Protein 3D0F (pdb70)

Structure (mmCIF, N/CA/C/O backbone):
data_3D0F
#
_entry.id   3D0F
#
_cell.length_a   38.206
_cell.length_b   52.219
_cell.length_c   56.860
_cell.angle_alpha   90.000
_cell.angle_beta   107.870
_cell.angle_gamma   90.000
#
_symmetry.space_group_name_H-M   'P 1 21 1'
#
loop_
_entity.id
_entity.type
_entity.pdbx_description
1 polymer 'Penicillin-binding 1 transmembrane protein MrcA'
2 non-polymer 'PHOSPHATE ION'
3 non-polymer GLYCEROL
4 water water
#
loop_
_atom_site.group_PDB
_atom_site.id
_atom_site.type_symbol
_atom_site.label_atom_id
_atom_site.label_alt_id
_atom_site.label_comp_id
_atom_site.label_asym_id
_atom_site.label_entity_id
_atom_site.label_seq_id
_atom_site.pdbx_PDB_ins_code
_atom_site.Cartn_x
_atom_site.Cartn_y
_atom_site.Cartn_z
_atom_site.occupancy
_atom_site.B_iso_or_equiv
_atom_site.auth_seq_id
_atom_site.auth_comp_id
_atom_site.auth_asym_id
_atom_site.auth_atom_id
_atom_site.pdbx_PDB_model_num
ATOM 1 N N . ASN A 1 2 ? -13.170 -9.138 29.242 1.00 41.67 316 ASN A N 1
ATOM 2 C CA . ASN A 1 2 ? -13.645 -7.727 29.302 1.00 39.93 316 ASN A CA 1
ATOM 3 C C . ASN A 1 2 ? -13.433 -7.176 30.700 1.00 37.66 316 ASN A C 1
ATOM 4 O O . ASN A 1 2 ? -12.714 -6.178 30.876 1.00 39.09 316 ASN A O 1
ATOM 9 N N . ALA A 1 3 ? -14.022 -7.849 31.689 1.00 33.85 317 ALA A N 1
ATOM 10 C CA . ALA A 1 3 ? -13.933 -7.442 33.074 1.00 30.87 317 ALA A CA 1
ATOM 11 C C . ALA A 1 3 ? -12.461 -7.396 33.497 1.00 28.70 317 ALA A C 1
ATOM 12 O O . ALA A 1 3 ? -11.642 -8.176 33.038 1.00 27.59 317 ALA A O 1
ATOM 14 N N . TYR A 1 4 ? -12.138 -6.437 34.342 1.00 26.71 318 TYR A N 1
ATOM 15 C CA . TYR A 1 4 ? -10.769 -6.327 34.864 1.00 25.90 318 TYR A CA 1
ATOM 16 C C . TYR A 1 4 ? -10.498 -7.542 35.724 1.00 24.98 318 TYR A C 1
ATOM 17 O O . TYR A 1 4 ? -11.355 -7.916 36.501 1.00 26.34 318 TYR A O 1
ATOM 26 N N . ARG A 1 5 ? -9.329 -8.164 35.541 1.00 24.27 319 ARG A N 1
ATOM 27 C CA . ARG A 1 5 ? -8.922 -9.381 36.228 1.00 24.78 319 ARG A CA 1
ATOM 28 C C . ARG A 1 5 ? -7.920 -9.194 37.353 1.00 24.52 319 ARG A C 1
ATOM 29 O O . ARG A 1 5 ? -7.621 -10.122 38.085 1.00 27.44 319 ARG A O 1
ATOM 37 N N . GLY A 1 6 ? -7.404 -7.992 37.483 1.00 23.54 320 GLY A N 1
ATOM 38 C CA . GLY A 1 6 ? -6.475 -7.700 38.540 1.00 21.96 320 GLY A CA 1
ATOM 39 C C . GLY A 1 6 ? -5.048 -7.714 38.006 1.00 20.01 320 GLY A C 1
ATOM 40 O O . GLY A 1 6 ? -4.763 -8.208 36.927 1.00 19.98 320 GLY A O 1
ATOM 41 N N . PRO A 1 7 ? -4.121 -7.183 38.794 1.00 18.75 321 PRO A N 1
ATOM 42 C CA . PRO A 1 7 ? -2.718 -7.124 38.362 1.00 17.90 321 PRO A CA 1
ATOM 43 C C . PRO A 1 7 ? -2.069 -8.474 38.133 1.00 17.43 321 PRO A C 1
ATOM 44 O O . PRO A 1 7 ? -2.332 -9.438 38.886 1.00 17.86 321 PRO A O 1
ATOM 48 N N . GLU A 1 8 ? -1.198 -8.523 37.136 1.00 16.41 322 GLU A N 1
ATOM 49 C CA . GLU A 1 8 ? -0.494 -9.734 36.776 1.00 16.74 322 GLU A CA 1
ATOM 50 C C . GLU A 1 8 ? 0.555 -10.210 37.794 1.00 15.28 322 GLU A C 1
ATOM 51 O O . GLU A 1 8 ? 0.894 -11.399 37.821 1.00 14.56 322 GLU A O 1
ATOM 57 N N . ALA A 1 9 ? 1.090 -9.262 38.551 1.00 14.75 323 ALA A N 1
ATOM 58 C CA . ALA A 1 9 ? 2.230 -9.503 39.408 1.00 12.91 323 ALA A CA 1
ATOM 59 C C . ALA A 1 9 ? 2.286 -8.383 40.423 1.00 13.86 323 ALA A C 1
ATOM 60 O O . ALA A 1 9 ? 1.662 -7.340 40.252 1.00 14.07 323 ALA A O 1
ATOM 62 N N . PHE A 1 10 ? 3.056 -8.616 41.463 1.00 12.90 324 PHE A N 1
ATOM 63 C CA . PHE A 1 10 ? 3.312 -7.619 42.514 1.00 12.74 324 PHE A CA 1
ATOM 64 C C . PHE A 1 10 ? 4.803 -7.561 42.789 1.00 14.31 324 PHE A C 1
ATOM 65 O O . PHE A 1 10 ? 5.426 -8.577 43.064 1.00 16.10 324 PHE A O 1
ATOM 73 N N . LEU A 1 11 ? 5.379 -6.378 42.730 1.00 13.78 325 LEU A N 1
ATOM 74 C CA . LEU A 1 11 ? 6.799 -6.166 43.031 1.00 14.87 325 LEU A CA 1
ATOM 75 C C . LEU A 1 11 ? 6.959 -5.587 44.431 1.00 17.18 325 LEU A C 1
ATOM 76 O O . LEU A 1 11 ? 6.012 -5.033 45.021 1.00 18.46 325 LEU A O 1
ATOM 81 N N . LYS A 1 12 ? 8.127 -5.818 45.005 1.00 17.65 326 LYS A N 1
ATOM 82 C CA . LYS A 1 12 ? 8.421 -5.348 46.361 1.00 19.07 326 LYS A CA 1
ATOM 83 C C . LYS A 1 12 ? 9.052 -3.955 46.263 1.00 17.92 326 LYS A C 1
ATOM 84 O O . LYS A 1 12 ? 10.150 -3.798 45.727 1.00 18.25 326 LYS A O 1
ATOM 90 N N . LEU A 1 13 ? 8.369 -2.926 46.749 1.00 18.72 327 LEU A N 1
ATOM 91 C CA . LEU A 1 13 ? 8.826 -1.580 46.551 1.00 18.81 327 LEU A CA 1
ATOM 92 C C . LEU A 1 13 ? 9.942 -1.228 47.554 1.00 19.68 327 LEU A C 1
ATOM 93 O O . LEU A 1 13 ? 10.009 -1.815 48.647 1.00 20.89 327 LEU A O 1
ATOM 98 N N . PRO A 1 14 ? 10.774 -0.268 47.163 1.00 20.13 328 PRO A N 1
ATOM 99 C CA . PRO A 1 14 ? 11.661 0.375 48.167 1.00 21.78 328 PRO A CA 1
ATOM 100 C C . PRO A 1 14 ? 10.838 1.323 49.071 1.00 22.52 328 PRO A C 1
ATOM 101 O O . PRO A 1 14 ? 9.740 1.732 48.679 1.00 23.44 328 PRO A O 1
ATOM 105 N N . LYS A 1 15 ? 11.406 1.739 50.229 1.00 25.61 329 LYS A N 1
ATOM 106 C CA . LYS A 1 15 ? 10.808 2.820 51.069 1.00 26.86 329 LYS A CA 1
ATOM 107 C C . LYS A 1 15 ? 10.655 4.134 50.323 1.00 28.24 329 LYS A C 1
ATOM 108 O O . LYS A 1 15 ? 9.621 4.815 50.414 1.00 30.07 329 LYS A O 1
ATOM 114 N N . ASP A 1 16 ? 11.716 4.525 49.615 1.00 29.01 330 ASP A N 1
ATOM 115 C CA . ASP A 1 16 ? 11.746 5.788 48.876 1.00 29.32 330 ASP A CA 1
ATOM 116 C C . ASP A 1 16 ? 11.132 5.663 47.484 1.00 30.39 330 ASP A C 1
ATOM 117 O O . ASP A 1 16 ? 11.712 5.127 46.535 1.00 29.19 330 ASP A O 1
ATOM 122 N N . LEU A 1 17 ? 9.920 6.195 47.363 1.00 30.90 331 LEU A N 1
ATOM 123 C CA . LEU A 1 17 ? 9.172 6.157 46.124 1.00 30.71 331 LEU A CA 1
ATOM 124 C C . LEU A 1 17 ? 9.608 7.149 45.049 1.00 30.84 331 LEU A C 1
ATOM 125 O O . LEU A 1 17 ? 9.020 7.178 43.964 1.00 31.55 331 LEU A O 1
ATOM 130 N N . LYS A 1 18 ? 10.614 7.983 45.348 1.00 30.72 332 LYS A N 1
ATOM 131 C CA . LYS A 1 18 ? 11.255 8.810 44.324 1.00 30.73 332 LYS A CA 1
ATOM 132 C C . LYS A 1 18 ? 12.623 8.265 43.901 1.00 29.76 332 LYS A C 1
ATOM 133 O O . LYS A 1 18 ? 13.272 8.865 43.053 1.00 30.87 332 LYS A O 1
ATOM 139 N N . ASP A 1 19 ? 13.046 7.133 44.481 1.00 27.99 333 ASP A N 1
ATOM 140 C CA . ASP A 1 19 ? 14.328 6.493 44.094 1.00 26.78 333 ASP A CA 1
ATOM 141 C C . ASP A 1 19 ? 14.118 5.763 42.782 1.00 25.11 333 ASP A C 1
ATOM 142 O O . ASP A 1 19 ? 13.741 4.600 42.764 1.00 24.88 333 ASP A O 1
ATOM 147 N N . ARG A 1 20 ? 14.360 6.449 41.680 1.00 25.11 334 ARG A N 1
ATOM 148 C CA . ARG A 1 20 ? 14.118 5.904 40.359 1.00 24.25 334 ARG A CA 1
ATOM 149 C C . ARG A 1 20 ? 14.973 4.689 40.041 1.00 23.79 334 ARG A C 1
ATOM 150 O O . ARG A 1 20 ? 14.497 3.729 39.431 1.00 22.80 334 ARG A O 1
ATOM 158 N N . GLU A 1 21 ? 16.227 4.705 40.494 1.00 22.85 335 GLU A N 1
ATOM 159 C CA . GLU A 1 21 ? 17.123 3.549 40.277 1.00 22.70 335 GLU A CA 1
ATOM 160 C C . GLU A 1 21 ? 16.572 2.269 40.913 1.00 20.63 335 GLU A C 1
ATOM 161 O O . GLU A 1 21 ? 16.555 1.211 40.278 1.00 19.78 335 GLU A O 1
ATOM 167 N N . ALA A 1 22 ? 16.146 2.364 42.159 1.00 18.69 336 ALA A N 1
ATOM 168 C CA . ALA A 1 22 ? 15.569 1.237 42.865 1.00 18.72 336 ALA A CA 1
ATOM 169 C C . ALA A 1 22 ? 14.286 0.741 42.184 1.00 18.42 336 ALA A C 1
ATOM 170 O O . ALA A 1 22 ? 14.079 -0.477 42.073 1.00 18.40 336 ALA A O 1
ATOM 172 N N . LEU A 1 23 ? 13.438 1.683 41.764 1.00 18.86 337 LEU A N 1
ATOM 173 C CA . LEU A 1 23 ? 12.198 1.346 41.088 1.00 18.10 337 LEU A CA 1
ATOM 174 C C . LEU A 1 23 ? 12.479 0.694 39.747 1.00 18.59 337 LEU A C 1
ATOM 175 O O . LEU A 1 23 ? 11.826 -0.289 39.383 1.00 18.02 337 LEU A O 1
ATOM 180 N N . GLN A 1 24 ? 13.439 1.212 38.971 1.00 17.08 338 GLN A N 1
ATOM 181 C CA A GLN A 1 24 ? 13.818 0.563 37.701 0.60 17.52 338 GLN A CA 1
ATOM 182 C CA B GLN A 1 24 ? 13.737 0.560 37.705 0.40 17.80 338 GLN A CA 1
ATOM 183 C C . GLN A 1 24 ? 14.339 -0.838 37.961 1.00 17.89 338 GLN A C 1
ATOM 184 O O . GLN A 1 24 ? 14.076 -1.788 37.220 1.00 17.69 338 GLN A O 1
ATOM 195 N N . ASP A 1 25 ? 15.104 -0.995 39.034 1.00 16.55 339 ASP A N 1
ATOM 196 C CA . ASP A 1 25 ? 15.680 -2.315 39.349 1.00 17.02 339 ASP A CA 1
ATOM 197 C C . ASP A 1 25 ? 14.611 -3.356 39.634 1.00 16.63 339 ASP A C 1
ATOM 198 O O . ASP A 1 25 ? 14.714 -4.505 39.156 1.00 16.75 339 ASP A O 1
ATOM 203 N N . ILE A 1 26 ? 13.551 -2.982 40.363 1.00 15.22 340 ILE A N 1
ATOM 204 C CA . ILE A 1 26 ? 12.501 -4.017 40.667 1.00 15.44 340 ILE A CA 1
ATOM 205 C C . ILE A 1 26 ? 11.696 -4.359 39.393 1.00 15.80 340 ILE A C 1
ATOM 206 O O . ILE A 1 26 ? 11.130 -5.448 39.328 1.00 16.91 340 ILE A O 1
ATOM 219 N N . GLN A 1 28 ? 13.092 -4.631 36.388 1.00 16.67 342 GLN A N 1
ATOM 220 C CA . GLN A 1 28 ? 14.070 -4.998 35.365 1.00 17.43 342 GLN A CA 1
ATOM 221 C C . GLN A 1 28 ? 13.592 -6.036 34.353 1.00 16.67 342 GLN A C 1
ATOM 222 O O . GLN A 1 28 ? 14.004 -5.969 33.198 1.00 17.33 342 GLN A O 1
ATOM 228 N N . ASP A 1 29 ? 12.790 -7.013 34.797 1.00 15.34 343 ASP A N 1
ATOM 229 C CA . ASP A 1 29 ? 12.390 -8.124 33.918 1.00 15.72 343 ASP A CA 1
ATOM 230 C C . ASP A 1 29 ? 11.142 -7.834 33.073 1.00 16.03 343 ASP A C 1
ATOM 231 O O . ASP A 1 29 ? 10.876 -8.602 32.131 1.00 16.34 343 ASP A O 1
ATOM 236 N N . ILE A 1 30 ? 10.434 -6.762 33.392 1.00 16.05 344 ILE A N 1
ATOM 237 C CA A ILE A 1 30 ? 9.093 -6.467 32.882 0.60 17.18 344 ILE A CA 1
ATOM 23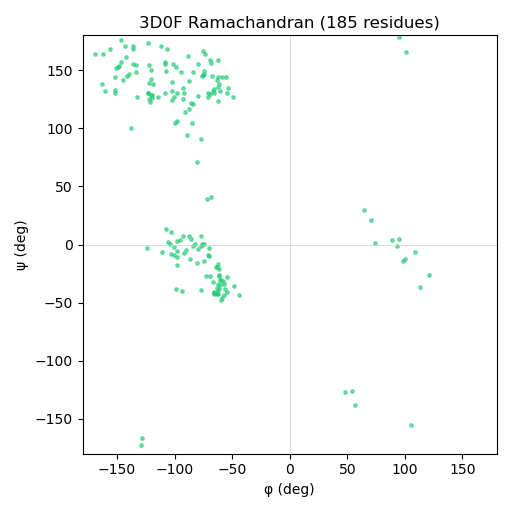8 C CA B ILE A 1 30 ? 9.132 -6.535 32.780 0.40 16.38 344 ILE A CA 1
ATOM 239 C C . ILE A 1 30 ? 9.116 -5.228 31.989 1.00 17.24 344 ILE A C 1
ATOM 240 O O . ILE A 1 30 ? 9.908 -4.318 32.214 1.00 16.86 344 ILE A O 1
ATOM 249 N N . GLY A 1 31 ? 8.241 -5.184 31.003 1.00 17.82 345 GLY A N 1
ATOM 250 C CA . GLY A 1 31 ? 8.066 -3.945 30.257 1.00 18.09 345 GLY A CA 1
ATOM 251 C C . GLY A 1 31 ? 9.221 -3.577 29.353 1.00 18.07 345 GLY A C 1
ATOM 252 O O . GLY A 1 31 ? 9.365 -2.424 28.950 1.00 18.91 345 GLY A O 1
ATOM 253 N N . ASN A 1 32 ? 10.036 -4.547 28.983 1.00 18.26 346 ASN A N 1
ATOM 254 C CA . ASN A 1 32 ? 11.290 -4.211 28.309 1.00 18.83 346 ASN A CA 1
ATOM 255 C C . ASN A 1 32 ? 11.112 -3.765 26.859 1.00 19.92 346 ASN A C 1
ATOM 256 O O . ASN A 1 32 ? 12.054 -3.163 26.287 1.00 23.13 346 ASN A O 1
ATOM 261 N N . SER A 1 33 ? 9.940 -3.996 26.289 1.00 19.51 347 SER A N 1
ATOM 262 C CA . SER A 1 33 ? 9.638 -3.436 24.946 1.00 19.62 347 SER A CA 1
ATOM 263 C C . SER A 1 33 ? 8.833 -2.162 25.064 1.00 19.59 347 SER A C 1
ATOM 264 O O . SER A 1 33 ? 8.467 -1.576 24.052 1.00 20.08 347 SER A O 1
ATOM 267 N N . ASP A 1 34 ? 8.554 -1.688 26.286 1.00 19.24 348 ASP A N 1
ATOM 268 C CA . ASP A 1 34 ? 7.719 -0.480 26.428 1.00 19.48 348 ASP A CA 1
ATOM 269 C C . ASP A 1 34 ? 8.399 0.728 25.751 1.00 19.11 348 ASP A C 1
ATOM 270 O O . ASP A 1 34 ? 9.607 0.921 25.855 1.00 18.28 348 ASP A O 1
ATOM 275 N N . ASP A 1 35 ? 7.573 1.496 25.059 1.00 19.06 349 ASP A N 1
ATOM 276 C CA . ASP A 1 35 ? 7.966 2.731 24.373 1.00 20.14 349 ASP A CA 1
ATOM 277 C C . ASP A 1 35 ? 8.776 2.490 23.102 1.00 19.79 349 ASP A C 1
ATOM 278 O O . ASP A 1 35 ? 9.198 3.461 22.447 1.00 19.91 349 ASP A O 1
ATOM 283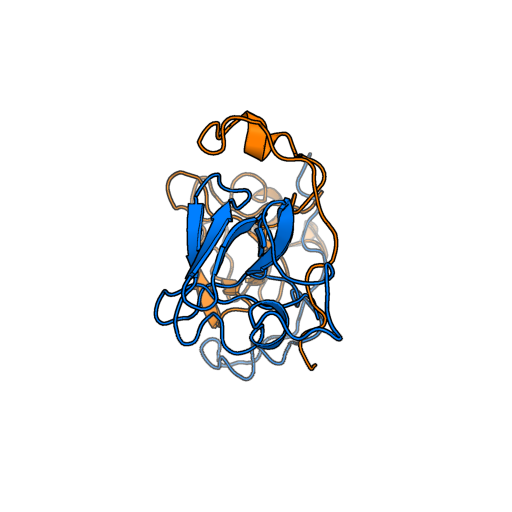 N N . ILE A 1 36 ? 8.996 1.235 22.770 1.00 19.89 350 ILE A N 1
ATOM 284 C CA . ILE A 1 36 ? 9.673 0.832 21.522 1.00 20.20 350 ILE A CA 1
ATOM 285 C C . ILE A 1 36 ? 8.565 0.449 20.573 1.00 20.72 350 ILE A C 1
ATOM 286 O O . ILE A 1 36 ? 7.960 -0.632 20.700 1.00 22.37 350 ILE A O 1
ATOM 291 N N . LEU A 1 37 ? 8.299 1.342 19.626 1.00 19.25 351 LEU A N 1
ATOM 292 C CA . LEU A 1 37 ? 7.087 1.314 18.818 1.00 17.77 351 LEU A CA 1
ATOM 293 C C . LEU A 1 37 ? 7.338 0.882 17.390 1.00 18.40 351 LEU A C 1
ATOM 294 O O . LEU A 1 37 ? 8.388 1.119 16.839 1.00 18.47 351 LEU A O 1
ATOM 299 N N . ALA A 1 38 ? 6.348 0.240 16.797 1.00 18.57 352 ALA A N 1
ATOM 300 C CA . ALA A 1 38 ? 6.435 -0.175 15.394 1.00 17.19 352 ALA A CA 1
ATOM 301 C C . ALA A 1 38 ? 6.217 1.030 14.494 1.00 17.33 352 ALA A C 1
ATOM 302 O O . ALA A 1 38 ? 5.387 1.913 14.741 1.00 18.24 352 ALA A O 1
ATOM 304 N N . ALA A 1 39 ? 6.928 1.044 13.360 1.00 17.01 353 ALA A N 1
ATOM 305 C CA . ALA A 1 39 ? 6.674 2.049 12.357 1.00 15.71 353 ALA A CA 1
ATOM 306 C C . ALA A 1 39 ? 7.034 1.462 10.990 1.00 16.78 353 ALA A C 1
ATOM 307 O O . ALA A 1 39 ? 7.901 0.604 10.879 1.00 18.10 353 ALA A O 1
ATOM 309 N N . VAL A 1 40 ? 6.370 1.955 9.975 1.00 15.62 354 VAL A N 1
ATOM 310 C CA A VAL A 1 40 ? 6.682 1.549 8.602 0.50 15.71 354 VAL A CA 1
ATOM 311 C CA B VAL A 1 40 ? 6.694 1.544 8.630 0.50 15.59 354 VAL A CA 1
ATOM 312 C C . VAL A 1 40 ? 7.312 2.714 7.873 1.00 14.23 354 VAL A C 1
ATOM 313 O O . VAL A 1 40 ? 6.779 3.823 7.872 1.00 15.68 354 VAL A O 1
ATOM 320 N N . VAL A 1 41 ? 8.435 2.456 7.238 1.00 14.86 355 VAL A N 1
ATOM 321 C CA . VAL A 1 41 ? 9.172 3.493 6.517 1.00 14.41 355 VAL A CA 1
ATOM 322 C C . VAL A 1 41 ? 8.438 3.924 5.239 1.00 15.45 355 VAL A C 1
ATOM 323 O O . VAL A 1 41 ? 7.986 3.077 4.449 1.00 14.72 355 VAL A O 1
ATOM 327 N N . LEU A 1 42 ? 8.293 5.236 5.093 1.00 14.89 356 LEU A N 1
ATOM 328 C CA . LEU A 1 42 ? 7.728 5.844 3.883 1.00 15.30 356 LEU A CA 1
ATOM 329 C C . LEU A 1 42 ? 8.802 6.367 2.923 1.00 16.16 356 LEU A C 1
ATOM 330 O O . LEU A 1 42 ? 8.618 6.337 1.717 1.00 17.32 356 LEU A O 1
ATOM 335 N N . SER A 1 43 ? 9.878 6.946 3.451 1.00 16.45 357 SER A N 1
ATOM 336 C CA . SER A 1 43 ? 10.967 7.414 2.684 1.00 16.91 357 SER A CA 1
ATOM 337 C C . SER A 1 43 ? 12.241 7.291 3.490 1.00 16.85 357 SER A C 1
ATOM 338 O O . SER A 1 43 ? 12.195 7.364 4.707 1.00 15.68 357 SER A O 1
ATOM 341 N N . ALA A 1 44 ? 13.376 7.151 2.802 1.00 16.13 358 ALA A N 1
ATOM 342 C CA . ALA A 1 44 ? 14.666 7.013 3.492 1.00 16.24 358 ALA A CA 1
ATOM 343 C C . ALA A 1 44 ? 15.808 7.516 2.678 1.00 17.06 358 ALA A C 1
ATOM 344 O O . ALA A 1 44 ? 15.937 7.212 1.489 1.00 17.44 358 ALA A O 1
ATOM 346 N N . THR A 1 45 ? 16.603 8.346 3.317 1.00 17.62 359 THR A N 1
ATOM 347 C CA . THR A 1 45 ? 17.909 8.824 2.826 1.00 18.26 359 THR A CA 1
ATOM 348 C C . THR A 1 45 ? 18.903 8.767 3.996 1.00 18.56 359 THR A C 1
ATOM 349 O O . THR A 1 45 ? 18.496 8.630 5.155 1.00 16.63 359 THR A O 1
ATOM 353 N N . PRO A 1 46 ? 20.207 8.983 3.741 1.00 18.87 360 PRO A N 1
ATOM 354 C CA . PRO A 1 46 ? 21.125 9.006 4.879 1.00 18.55 360 PRO A CA 1
ATOM 355 C C . PRO A 1 46 ? 20.851 10.148 5.880 1.00 18.56 360 PRO A C 1
ATOM 356 O O . PRO A 1 46 ? 21.326 10.095 7.044 1.00 20.67 360 PRO A O 1
ATOM 360 N N . GLY A 1 47 ? 20.139 11.170 5.431 1.00 16.96 361 GLY A N 1
ATOM 361 C CA . GLY A 1 47 ? 19.835 12.346 6.269 1.00 17.33 361 GLY A CA 1
ATOM 362 C C . GLY A 1 47 ? 18.471 12.343 6.932 1.00 16.12 361 GLY A C 1
ATOM 363 O O . GLY A 1 47 ? 18.259 13.110 7.843 1.00 16.70 361 GLY A O 1
ATOM 364 N N . ALA A 1 48 ? 17.521 11.522 6.465 1.00 15.44 362 ALA A N 1
ATOM 365 C CA . ALA A 1 48 ? 16.194 11.546 7.049 1.00 16.18 362 ALA A CA 1
ATOM 366 C C . ALA A 1 48 ? 15.409 10.293 6.680 1.00 16.57 362 ALA A C 1
ATOM 367 O O . ALA A 1 48 ? 15.433 9.862 5.536 1.00 16.49 362 ALA A O 1
ATOM 369 N N . VAL A 1 49 ? 14.702 9.747 7.648 1.00 16.15 363 VAL A N 1
ATOM 370 C CA . VAL A 1 49 ? 13.752 8.676 7.432 1.00 15.46 363 VAL A CA 1
ATOM 371 C C . VAL A 1 49 ? 12.395 9.193 7.901 1.00 16.21 363 VAL A C 1
ATOM 372 O O . VAL A 1 49 ? 12.272 9.685 9.044 1.00 15.82 363 VAL A O 1
ATOM 376 N N . GLU A 1 50 ? 11.375 9.063 7.045 1.00 16.26 364 GLU A N 1
ATOM 377 C CA . GLU A 1 50 ? 9.987 9.338 7.431 1.00 17.37 364 GLU A CA 1
ATOM 378 C C . GLU A 1 50 ? 9.318 7.985 7.648 1.00 17.25 364 GLU A C 1
ATOM 379 O O . GLU A 1 50 ? 9.447 7.094 6.805 1.00 16.35 364 GLU A O 1
ATOM 385 N N . ALA A 1 51 ? 8.608 7.831 8.751 1.00 15.79 365 ALA A N 1
ATOM 386 C CA . ALA A 1 51 ? 7.954 6.581 9.088 1.00 16.62 365 ALA A CA 1
ATOM 387 C C . ALA A 1 51 ? 6.568 6.823 9.690 1.00 16.84 365 ALA A C 1
ATOM 388 O O . ALA A 1 51 ? 6.358 7.839 10.370 1.00 19.46 365 ALA A O 1
ATOM 390 N N . PHE A 1 52 ? 5.635 5.922 9.429 1.00 16.37 366 PHE A N 1
ATOM 391 C CA . PHE A 1 52 ? 4.267 5.991 9.929 1.00 17.59 366 PHE A CA 1
ATOM 392 C C . PHE A 1 52 ? 4.122 5.056 11.129 1.00 18.32 366 PHE A C 1
ATOM 393 O O . PHE A 1 52 ? 4.501 3.899 11.058 1.00 17.79 366 PHE A O 1
ATOM 401 N N . ARG A 1 53 ? 3.636 5.563 12.253 1.00 19.08 367 ARG A N 1
ATOM 402 C CA . ARG A 1 53 ? 3.464 4.703 13.441 1.00 20.23 367 ARG A CA 1
ATOM 403 C C . ARG A 1 53 ? 1.972 4.382 13.686 1.00 21.07 367 ARG A C 1
ATOM 404 O O . ARG A 1 53 ? 1.117 4.995 13.106 1.00 20.64 367 ARG A O 1
ATOM 412 N N . LYS A 1 54 ? 1.701 3.437 14.570 1.00 21.95 368 LYS A N 1
ATOM 413 C CA . LYS A 1 54 ? 0.329 2.957 14.793 1.00 22.96 368 LYS A CA 1
ATOM 414 C C . LYS A 1 54 ? -0.644 4.022 15.207 1.00 23.88 368 LYS A C 1
ATOM 415 O O . LYS A 1 54 ? -1.836 3.907 14.899 1.00 27.15 368 LYS A O 1
ATOM 421 N N . ASN A 1 55 ? -0.193 5.045 15.923 1.00 23.72 369 ASN A N 1
ATOM 422 C CA . ASN A 1 55 ? -1.125 6.100 16.359 1.00 24.26 369 ASN A CA 1
ATOM 423 C C . ASN A 1 55 ? -1.538 7.030 15.207 1.00 24.17 369 ASN A C 1
ATOM 424 O O . ASN A 1 55 ? -2.323 7.978 15.409 1.00 25.42 369 ASN A O 1
ATOM 429 N N . GLY A 1 56 ? -1.017 6.768 14.005 1.00 23.35 370 GLY A N 1
ATOM 430 C CA . GLY A 1 56 ? -1.366 7.494 12.812 1.00 23.25 370 GLY A CA 1
ATOM 431 C C . GLY A 1 56 ? -0.460 8.670 12.473 1.00 22.61 370 GLY A C 1
ATOM 432 O O . GLY A 1 56 ? -0.703 9.373 11.499 1.00 24.10 370 GLY A O 1
ATOM 433 N N . GLU A 1 57 ? 0.538 8.935 13.311 1.00 22.55 371 GLU A N 1
ATOM 434 C CA A GLU A 1 57 ? 1.405 10.054 13.034 0.50 22.38 371 GLU A CA 1
ATOM 435 C CA B GLU A 1 57 ? 1.504 10.034 13.130 0.50 22.13 371 GLU A CA 1
ATOM 436 C C . GLU A 1 57 ? 2.587 9.612 12.165 1.00 21.93 371 GLU A C 1
ATOM 437 O O . GLU A 1 57 ? 3.020 8.453 12.207 1.00 20.56 371 GLU A O 1
ATOM 448 N N . THR A 1 58 ? 3.045 10.538 11.335 1.00 21.52 372 THR A N 1
ATOM 449 C CA . THR A 1 58 ? 4.233 10.331 10.508 1.00 21.28 372 THR A CA 1
ATOM 450 C C . THR A 1 58 ? 5.336 11.097 11.229 1.00 21.26 372 THR A C 1
ATOM 451 O O . THR A 1 58 ? 5.202 12.280 11.575 1.00 24.07 372 THR A O 1
ATOM 455 N N . ILE A 1 59 ? 6.388 10.377 11.530 1.00 18.81 373 ILE A N 1
ATOM 456 C CA . ILE A 1 59 ? 7.560 10.946 12.221 1.00 17.71 373 ILE A CA 1
ATOM 457 C C . ILE A 1 59 ? 8.734 11.049 11.242 1.00 16.62 373 ILE A C 1
ATOM 458 O O . ILE A 1 59 ? 8.769 10.351 10.240 1.00 15.72 373 ILE A O 1
ATOM 463 N N . ARG A 1 60 ? 9.641 11.970 11.557 1.00 17.01 374 ARG A N 1
ATOM 464 C CA . ARG A 1 60 ? 10.857 12.170 10.790 1.00 16.90 374 ARG A CA 1
ATOM 465 C C . ARG A 1 60 ? 12.059 11.961 11.712 1.00 18.52 374 ARG A C 1
ATOM 466 O O . ARG A 1 60 ? 12.203 12.700 12.712 1.00 18.30 374 ARG A O 1
ATOM 474 N N . ILE A 1 61 ? 12.936 11.028 11.349 1.00 15.91 375 ILE A N 1
ATOM 475 C CA . ILE A 1 61 ? 14.128 10.653 12.155 1.00 15.94 375 ILE A CA 1
ATOM 476 C C . ILE A 1 61 ? 15.335 11.194 11.407 1.00 16.27 375 ILE A C 1
ATOM 477 O O . ILE A 1 61 ? 15.485 10.933 10.213 1.00 14.90 375 ILE A O 1
ATOM 482 N N . THR A 1 62 ? 16.197 11.910 12.141 1.00 14.89 376 THR A N 1
ATOM 483 C CA . THR A 1 62 ? 17.358 12.593 11.568 1.00 14.15 376 THR A CA 1
ATOM 484 C C . THR A 1 62 ? 18.504 12.573 12.586 1.00 14.35 376 THR A C 1
ATOM 485 O O . THR A 1 62 ? 18.307 12.162 13.715 1.00 14.11 376 THR A O 1
ATOM 489 N N . GLY A 1 63 ? 19.662 13.078 12.202 1.00 13.00 377 GLY A N 1
ATOM 490 C CA . GLY A 1 63 ? 20.785 13.294 13.142 1.00 14.55 377 GLY A CA 1
ATOM 491 C C . GLY A 1 63 ? 21.076 12.078 14.032 1.00 15.23 377 GLY A C 1
ATOM 492 O O . GLY A 1 63 ? 21.268 10.956 13.557 1.00 15.55 377 GLY A O 1
ATOM 493 N N . ASP A 1 64 ? 21.107 12.333 15.323 1.00 14.66 378 ASP A N 1
ATOM 494 C CA . ASP A 1 64 ? 21.464 11.288 16.310 1.00 15.90 378 ASP A CA 1
ATOM 495 C C . ASP A 1 64 ? 20.544 10.072 16.200 1.00 16.16 378 ASP A C 1
ATOM 496 O O . ASP A 1 64 ? 20.988 8.929 16.399 1.00 16.88 378 ASP A O 1
ATOM 501 N N . GLY A 1 65 ? 19.269 10.299 15.862 1.00 13.92 379 GLY A N 1
ATOM 502 C CA . GLY A 1 65 ? 18.296 9.222 15.746 1.00 15.21 379 GLY A CA 1
ATOM 503 C C . GLY A 1 65 ? 18.607 8.184 14.692 1.00 15.36 379 GLY A C 1
ATOM 504 O O . GLY A 1 65 ? 18.053 7.093 14.739 1.00 16.47 379 GLY A O 1
ATOM 505 N N . LEU A 1 66 ? 19.447 8.530 13.705 1.00 15.12 380 LEU A N 1
ATOM 506 C CA . LEU A 1 66 ? 19.813 7.633 12.637 1.00 14.66 380 LEU A CA 1
ATOM 507 C C . LEU A 1 66 ? 21.161 6.929 12.860 1.00 16.62 380 LEU A C 1
ATOM 508 O O . LEU A 1 66 ? 21.553 6.092 12.067 1.00 17.65 380 LEU A O 1
ATOM 513 N N . LYS A 1 67 ? 21.879 7.292 13.912 1.00 15.36 381 LYS A N 1
ATOM 514 C CA A LYS A 1 67 ? 23.251 6.825 14.127 0.50 17.84 381 LYS A CA 1
ATOM 515 C CA B LYS A 1 67 ? 23.248 6.824 13.978 0.50 18.15 381 LYS A CA 1
ATOM 516 C C . LYS A 1 67 ? 23.350 5.313 14.202 1.00 17.93 381 LYS A C 1
ATOM 517 O O . LYS A 1 67 ? 24.201 4.683 13.539 1.00 18.87 381 LYS A O 1
ATOM 528 N N . ALA A 1 68 ? 22.489 4.723 15.032 1.00 19.45 382 ALA A N 1
ATOM 529 C CA . ALA A 1 68 ? 22.573 3.266 15.255 1.00 19.45 382 ALA A CA 1
ATOM 530 C C . ALA A 1 68 ? 22.318 2.519 13.970 1.00 20.13 382 ALA A C 1
ATOM 531 O O . ALA A 1 68 ? 22.956 1.506 13.706 1.00 21.80 382 ALA A O 1
ATOM 533 N N . ALA A 1 69 ? 21.444 3.053 13.127 1.00 19.24 383 ALA A N 1
ATOM 534 C CA . ALA A 1 69 ? 21.020 2.427 11.875 1.00 20.12 383 ALA A CA 1
ATOM 535 C C . ALA A 1 69 ? 21.899 2.739 10.641 1.00 20.14 383 ALA A C 1
ATOM 536 O O . ALA A 1 69 ? 21.545 2.431 9.497 1.00 19.93 383 ALA A O 1
ATOM 538 N N . HIS A 1 70 ? 23.032 3.414 10.876 1.00 20.96 384 HIS A N 1
ATOM 539 C CA . HIS A 1 70 ? 23.874 3.973 9.798 1.00 22.50 384 HIS A CA 1
ATOM 540 C C . HIS A 1 70 ? 24.131 3.057 8.595 1.00 22.69 384 HIS A C 1
ATOM 541 O O . HIS A 1 70 ? 23.989 3.483 7.437 1.00 23.41 384 HIS A O 1
ATOM 548 N N . ARG A 1 71 ? 24.408 1.803 8.879 1.00 23.67 385 ARG A N 1
ATOM 549 C CA . ARG A 1 71 ? 24.853 0.871 7.842 1.00 25.02 385 ARG A CA 1
ATOM 550 C C . ARG A 1 71 ? 23.705 0.512 6.938 1.00 22.30 385 ARG A C 1
ATOM 551 O O . ARG A 1 71 ? 23.901 0.185 5.787 1.00 22.56 385 ARG A O 1
ATOM 559 N N . PHE A 1 72 ? 22.504 0.595 7.497 1.00 19.79 386 PHE A N 1
ATOM 560 C CA . PHE A 1 72 ? 21.286 0.350 6.733 1.00 19.43 386 PHE A CA 1
ATOM 561 C C . PHE A 1 72 ? 20.734 1.541 5.979 1.00 19.65 386 PHE A C 1
ATOM 562 O O . PHE A 1 72 ? 19.701 1.423 5.340 1.00 19.12 386 PHE A O 1
ATOM 570 N N . LEU A 1 73 ? 21.457 2.669 6.005 1.00 20.27 387 LEU A N 1
ATOM 571 C CA . LEU A 1 73 ? 21.095 3.866 5.245 1.00 22.90 387 LEU A CA 1
ATOM 572 C C . LEU A 1 73 ? 22.208 4.335 4.308 1.00 25.29 387 LEU A C 1
ATOM 573 O O . LEU A 1 73 ? 22.002 5.257 3.520 1.00 26.73 387 LEU A O 1
ATOM 578 N N . SER A 1 74 ? 23.353 3.653 4.356 1.00 26.45 388 SER A N 1
ATOM 579 C CA . SER A 1 74 ? 24.587 4.095 3.688 1.00 27.55 388 SER A CA 1
ATOM 580 C C . SER A 1 74 ? 24.781 3.559 2.280 1.00 28.74 388 SER A C 1
ATOM 581 O O . SER A 1 74 ? 25.758 3.970 1.601 1.00 29.80 388 SER A O 1
ATOM 584 N N . ASN A 1 75 ? 23.919 2.637 1.840 1.00 27.09 389 ASN A N 1
ATOM 585 C CA A ASN A 1 75 ? 24.109 1.939 0.546 0.50 27.05 389 ASN A CA 1
ATOM 586 C CA B ASN A 1 75 ? 24.094 1.976 0.565 0.50 27.06 389 ASN A CA 1
ATOM 587 C C . ASN A 1 75 ? 25.380 1.091 0.533 1.00 26.48 389 ASN A C 1
ATOM 588 O O . ASN A 1 75 ? 25.998 0.890 -0.495 1.00 25.99 389 ASN A O 1
ATOM 597 N N . ASP A 1 76 ? 25.749 0.542 1.686 1.00 25.43 390 ASP A N 1
ATOM 598 C CA . ASP A 1 76 ? 26.875 -0.421 1.798 1.00 24.74 390 ASP A CA 1
ATOM 599 C C . ASP A 1 76 ? 26.488 -1.639 0.942 1.00 23.75 390 ASP A C 1
ATOM 600 O O . ASP A 1 76 ? 25.420 -2.208 1.157 1.00 20.54 390 ASP A O 1
ATOM 605 N N . PRO A 1 77 ? 27.323 -2.022 -0.030 1.00 23.57 391 PRO A N 1
ATOM 606 C CA . PRO A 1 77 ? 26.905 -3.122 -0.921 1.00 24.30 391 PRO A CA 1
ATOM 607 C C . PRO A 1 77 ? 26.670 -4.459 -0.231 1.00 24.84 391 PRO A C 1
ATOM 608 O O . PRO A 1 77 ? 25.870 -5.256 -0.709 1.00 26.45 391 PRO A O 1
ATOM 612 N N . LYS A 1 78 ? 27.332 -4.708 0.891 1.00 25.11 392 LYS A N 1
ATOM 613 C CA . LYS A 1 78 ? 27.130 -5.948 1.623 1.00 26.59 392 LYS A CA 1
ATOM 614 C C . LYS A 1 78 ? 25.736 -6.045 2.221 1.00 25.93 392 LYS A C 1
ATOM 615 O O . LYS A 1 78 ? 25.200 -7.135 2.361 1.00 27.46 392 LYS A O 1
ATOM 621 N N . ILE A 1 79 ? 25.166 -4.913 2.601 1.00 23.73 393 ILE A N 1
ATOM 622 C CA . ILE A 1 79 ? 23.809 -4.916 3.141 1.00 23.46 393 ILE A CA 1
ATOM 623 C C . ILE A 1 79 ? 22.796 -5.053 1.994 1.00 22.14 393 ILE A C 1
ATOM 624 O O . ILE A 1 79 ? 21.798 -5.755 2.127 1.00 20.70 393 ILE A O 1
ATOM 629 N N . GLY A 1 80 ? 23.054 -4.389 0.872 1.00 21.67 394 GLY A N 1
ATOM 630 C CA . GLY A 1 80 ? 22.162 -4.511 -0.299 1.00 23.17 394 GLY A CA 1
ATOM 631 C C . GLY A 1 80 ? 20.722 -4.151 0.019 1.00 23.16 394 GLY A C 1
ATOM 632 O O . GLY A 1 80 ? 20.499 -3.202 0.757 1.00 21.68 394 GLY A O 1
ATOM 633 N N . GLU A 1 81 ? 19.732 -4.918 -0.484 1.00 23.84 395 GLU A N 1
ATOM 634 C CA . GLU A 1 81 ? 18.312 -4.590 -0.222 1.00 24.68 395 GLU A CA 1
ATOM 635 C C . GLU A 1 81 ? 17.813 -4.974 1.181 1.00 24.33 395 GLU A C 1
ATOM 636 O O . GLU A 1 81 ? 16.629 -4.789 1.473 1.00 25.22 395 GLU A O 1
ATOM 642 N N . LYS A 1 82 ? 18.700 -5.410 2.079 1.00 22.93 396 LYS A N 1
ATOM 643 C CA . LYS A 1 82 ? 18.361 -5.427 3.493 1.00 23.03 396 LYS A CA 1
ATOM 644 C C . LYS A 1 82 ? 18.274 -4.017 4.070 1.00 20.63 396 LYS A C 1
ATOM 645 O O . LYS A 1 82 ? 17.859 -3.837 5.206 1.00 20.01 396 LYS A O 1
ATOM 651 N N . ARG A 1 83 ? 18.704 -3.024 3.298 1.00 21.12 397 ARG A N 1
ATOM 652 C CA . ARG A 1 83 ? 18.705 -1.639 3.757 1.00 20.87 397 ARG A CA 1
ATOM 653 C C . ARG A 1 83 ? 17.293 -1.138 4.068 1.00 19.89 397 ARG A C 1
ATOM 654 O O . ARG A 1 83 ? 16.315 -1.671 3.561 1.00 20.87 397 ARG A O 1
ATOM 662 N N . ILE A 1 84 ? 17.237 -0.105 4.874 1.00 18.86 398 ILE A N 1
ATOM 663 C CA . ILE A 1 84 ? 15.997 0.629 5.137 1.00 18.98 398 ILE A CA 1
ATOM 664 C C . ILE A 1 84 ? 15.544 1.319 3.844 1.00 19.21 398 ILE A C 1
ATOM 665 O O . ILE A 1 84 ? 16.338 2.004 3.173 1.00 21.40 398 ILE A O 1
ATOM 670 N N . ARG A 1 85 ? 14.274 1.128 3.504 1.00 18.22 399 ARG A N 1
ATOM 671 C CA A ARG A 1 85 ? 13.688 1.557 2.209 0.50 17.65 399 ARG A CA 1
ATOM 672 C CA B ARG A 1 85 ? 13.703 1.700 2.282 0.50 17.72 399 ARG A CA 1
ATOM 673 C C . ARG A 1 85 ? 12.182 1.643 2.425 1.00 17.73 399 ARG A C 1
ATOM 674 O O . ARG A 1 85 ? 11.660 1.090 3.399 1.00 16.98 399 ARG A O 1
ATOM 689 N N . PRO A 1 86 ? 11.445 2.300 1.510 1.00 17.33 400 PRO A N 1
ATOM 690 C CA . PRO A 1 86 ? 10.002 2.307 1.757 1.00 16.91 400 PRO A CA 1
ATOM 691 C C . PRO A 1 86 ? 9.361 0.934 1.945 1.00 16.61 400 PRO A C 1
ATOM 692 O O . PRO A 1 86 ? 9.564 0.019 1.119 1.00 17.77 400 PRO A O 1
ATOM 696 N N . GLY A 1 87 ? 8.588 0.809 3.007 1.00 14.86 401 GLY A N 1
ATOM 697 C CA . GLY A 1 87 ? 7.959 -0.434 3.420 1.00 15.67 401 GLY A CA 1
ATOM 698 C C . GLY A 1 87 ? 8.674 -1.152 4.541 1.00 15.52 401 GLY A C 1
ATOM 699 O O . GLY A 1 87 ? 8.121 -2.067 5.126 1.00 17.23 401 GLY A O 1
ATOM 700 N N . ALA A 1 88 ? 9.898 -0.737 4.843 1.00 15.34 402 ALA A N 1
ATOM 701 C CA . ALA A 1 88 ? 10.636 -1.389 5.913 1.00 15.80 402 ALA A CA 1
ATOM 702 C C . ALA A 1 88 ? 9.875 -1.233 7.211 1.00 15.88 402 ALA A C 1
ATOM 703 O O . ALA A 1 88 ? 9.489 -0.137 7.570 1.00 16.97 402 ALA A O 1
ATOM 705 N N . LEU A 1 89 ? 9.720 -2.344 7.924 1.00 18.25 403 LEU A N 1
ATOM 706 C CA . LEU A 1 89 ? 9.190 -2.359 9.282 1.00 17.93 403 LEU A CA 1
ATOM 707 C C . LEU A 1 89 ? 10.353 -2.152 10.253 1.00 18.43 403 LEU A C 1
ATOM 708 O O . LEU A 1 89 ? 11.299 -2.955 10.332 1.00 18.46 403 LEU A O 1
ATOM 713 N N . ILE A 1 90 ? 10.281 -1.045 10.979 1.00 17.40 404 ILE A N 1
ATOM 714 C CA . ILE A 1 90 ? 11.304 -0.664 11.971 1.00 17.79 404 ILE A CA 1
ATOM 715 C C . ILE A 1 90 ? 10.691 -0.466 13.315 1.00 16.97 404 ILE A C 1
ATOM 716 O O . ILE A 1 90 ? 9.466 -0.472 13.474 1.00 18.03 404 ILE A O 1
ATOM 721 N N . ARG A 1 91 ? 11.546 -0.259 14.292 1.00 16.37 405 ARG A N 1
ATOM 722 C CA . ARG A 1 91 ? 11.104 0.101 15.626 1.00 15.89 405 ARG A CA 1
ATOM 723 C C . ARG A 1 91 ? 11.725 1.441 15.956 1.00 16.06 405 ARG A C 1
ATOM 724 O O . ARG A 1 91 ? 12.890 1.704 15.645 1.00 15.92 405 ARG A O 1
ATOM 732 N N . VAL A 1 92 ? 10.947 2.244 16.646 1.00 16.11 406 VAL A N 1
ATOM 733 C CA . VAL A 1 92 ? 11.362 3.602 17.021 1.00 15.28 406 VAL A CA 1
ATOM 734 C C . VAL A 1 92 ? 11.067 3.919 18.472 1.00 16.66 406 VAL A C 1
ATOM 735 O O . VAL A 1 92 ? 10.122 3.363 19.062 1.00 17.18 406 VAL A O 1
ATOM 739 N N . LYS A 1 93 ? 11.848 4.847 19.017 1.00 16.96 407 LYS A N 1
ATOM 740 C CA . LYS A 1 93 ? 11.616 5.305 20.380 1.00 17.78 407 LYS A CA 1
ATOM 741 C C . LYS A 1 93 ? 11.880 6.822 20.433 1.00 18.76 407 LYS A C 1
ATOM 742 O O . LYS A 1 93 ? 12.876 7.285 19.874 1.00 18.51 407 LYS A O 1
ATOM 748 N N . LYS A 1 94 ? 11.107 7.510 21.260 1.00 18.93 408 LYS A N 1
ATOM 749 C CA . LYS A 1 94 ? 11.228 8.949 21.424 1.00 19.03 408 LYS A CA 1
ATOM 750 C C . LYS A 1 94 ? 12.187 9.212 22.587 1.00 19.84 408 LYS A C 1
ATOM 751 O O . LYS A 1 94 ? 11.983 8.683 23.701 1.00 20.14 408 LYS A O 1
ATOM 757 N N . THR A 1 95 ? 13.230 9.996 22.360 1.00 19.44 409 THR A N 1
ATOM 758 C CA . THR A 1 95 ? 14.153 10.312 23.424 1.00 19.60 409 THR A CA 1
ATOM 759 C C . THR A 1 95 ? 13.562 11.349 24.389 1.00 18.84 409 THR A C 1
ATOM 760 O O . THR A 1 95 ? 12.549 11.999 24.103 1.00 18.25 409 THR A O 1
ATOM 764 N N A GLU A 1 96 ? 14.205 11.539 25.548 0.50 20.13 410 GLU A N 1
ATOM 765 N N B GLU A 1 96 ? 14.224 11.519 25.539 0.50 20.55 410 GLU A N 1
ATOM 766 C CA A GLU A 1 96 ? 13.705 12.522 26.511 0.50 20.76 410 GLU A CA 1
ATOM 767 C CA B GLU A 1 96 ? 13.769 12.497 26.511 0.50 20.42 410 GLU A CA 1
ATOM 768 C C A GLU A 1 96 ? 13.826 13.956 25.987 0.50 19.67 410 GLU A C 1
ATOM 769 C C B GLU A 1 96 ? 13.723 13.882 25.871 0.50 19.78 410 GLU A C 1
ATOM 770 O O A GLU A 1 96 ? 13.197 14.874 26.521 0.50 19.80 410 GLU A O 1
ATOM 771 O O B GLU A 1 96 ? 12.816 14.662 26.141 0.50 20.93 410 GLU A O 1
ATOM 782 N N . LYS A 1 97 ? 14.686 14.166 25.000 1.00 19.01 411 LYS A N 1
ATOM 783 C CA . LYS A 1 97 ? 14.783 15.473 24.385 1.00 18.39 411 LYS A CA 1
ATOM 784 C C . LYS A 1 97 ? 13.725 15.668 23.293 1.00 16.81 411 LYS A C 1
ATOM 785 O O . LYS A 1 97 ? 13.533 16.802 22.866 1.00 18.00 411 LYS A O 1
ATOM 791 N N . GLY A 1 98 ? 13.022 14.605 22.914 1.00 16.22 412 GLY A N 1
ATOM 792 C CA . GLY A 1 98 ? 11.841 14.750 22.040 1.00 16.18 412 GLY A CA 1
ATOM 793 C C . GLY A 1 98 ? 11.987 14.255 20.618 1.00 16.84 412 GLY A C 1
ATOM 794 O O . GLY A 1 98 ? 11.006 14.237 19.886 1.00 17.83 412 GLY A O 1
ATOM 795 N N . SER A 1 99 ? 13.182 13.851 20.222 1.00 16.29 413 SER A N 1
ATOM 796 C CA . SER A 1 99 ? 13.410 13.388 18.856 1.00 15.32 413 SER A CA 1
ATOM 797 C C . SER A 1 99 ? 13.264 11.874 18.837 1.00 16.22 413 SER A C 1
ATOM 798 O O . SER A 1 99 ? 13.576 11.174 19.825 1.00 15.94 413 SER A O 1
ATOM 801 N N . TRP A 1 100 ? 12.799 11.328 17.709 1.00 15.27 414 TRP A N 1
ATOM 802 C CA . TRP A 1 100 ? 12.673 9.906 17.534 1.00 15.15 414 TRP A CA 1
ATOM 803 C C . TRP A 1 100 ? 13.984 9.306 17.090 1.00 15.23 414 TRP A C 1
ATOM 804 O O . TRP A 1 100 ? 14.751 9.940 16.370 1.00 15.34 414 TRP A O 1
ATOM 815 N N . GLN A 1 101 ? 14.221 8.054 17.494 1.00 15.53 415 GLN A N 1
ATOM 816 C CA A GLN A 1 101 ? 15.374 7.289 17.078 0.50 15.84 415 GLN A CA 1
ATOM 817 C CA B GLN A 1 101 ? 15.373 7.289 17.060 0.50 15.60 415 GLN A CA 1
ATOM 818 C C . GLN A 1 101 ? 14.962 5.908 16.599 1.00 15.82 415 GLN A C 1
ATOM 819 O O . GLN A 1 101 ? 13.994 5.322 17.111 1.00 16.55 415 GLN A O 1
ATOM 830 N N . ILE A 1 102 ? 15.703 5.374 15.626 1.00 15.21 416 ILE A N 1
ATOM 831 C CA . ILE A 1 102 ? 15.526 3.998 15.150 1.00 15.51 416 ILE A CA 1
ATOM 832 C C . ILE A 1 102 ? 16.314 3.078 16.081 1.00 16.61 416 ILE A C 1
ATOM 833 O O . ILE A 1 102 ? 17.548 3.215 16.279 1.00 16.58 416 ILE A O 1
ATOM 838 N N . VAL A 1 103 ? 15.562 2.173 16.680 1.00 17.39 417 VAL A N 1
ATOM 839 C CA . VAL A 1 103 ? 16.095 1.202 17.630 1.00 18.63 417 VAL A CA 1
ATOM 840 C C . VAL A 1 103 ? 15.672 -0.230 17.234 1.00 19.15 417 VAL A C 1
ATOM 841 O O . VAL A 1 103 ? 15.194 -0.468 16.147 1.00 17.97 417 VAL A O 1
ATOM 845 N N . GLN A 1 104 ? 15.841 -1.182 18.141 1.00 21.54 418 GLN A N 1
ATOM 846 C CA . GLN A 1 104 ? 15.350 -2.538 17.848 1.00 22.47 418 GLN A CA 1
ATOM 847 C C . GLN A 1 104 ? 14.877 -3.189 19.126 1.00 23.43 418 GLN A C 1
ATOM 848 O O . GLN A 1 104 ? 15.243 -2.736 20.207 1.00 23.82 418 GLN A O 1
ATOM 854 N N . LEU A 1 105 ? 14.003 -4.177 19.000 1.00 25.80 419 LEU A N 1
ATOM 855 C CA . LEU A 1 105 ? 13.433 -4.833 20.175 1.00 29.29 419 LEU A CA 1
ATOM 856 C C . LEU A 1 105 ? 14.548 -5.593 20.875 1.00 30.90 419 LEU A C 1
ATOM 857 O O . LEU A 1 105 ? 15.441 -6.127 20.212 1.00 30.78 419 LEU A O 1
ATOM 862 N N . PRO A 1 106 ? 14.502 -5.653 22.228 1.00 32.79 420 PRO A N 1
ATOM 863 C CA . PRO A 1 106 ? 15.587 -6.344 22.947 1.00 33.77 420 PRO A CA 1
ATOM 864 C C . PRO A 1 106 ? 15.589 -7.835 22.604 1.00 35.69 420 PRO A C 1
ATOM 865 O O . PRO A 1 106 ? 14.522 -8.422 22.400 1.00 36.77 420 PRO A O 1
ATOM 870 N N . ASN B 1 2 ? 24.225 -6.279 20.338 1.00 41.61 316 ASN B N 1
ATOM 871 C CA . ASN B 1 2 ? 23.315 -5.084 20.328 1.00 40.81 316 ASN B CA 1
ATOM 872 C C . ASN B 1 2 ? 23.577 -4.120 19.161 1.00 39.17 316 ASN B C 1
ATOM 873 O O . ASN B 1 2 ? 22.938 -3.053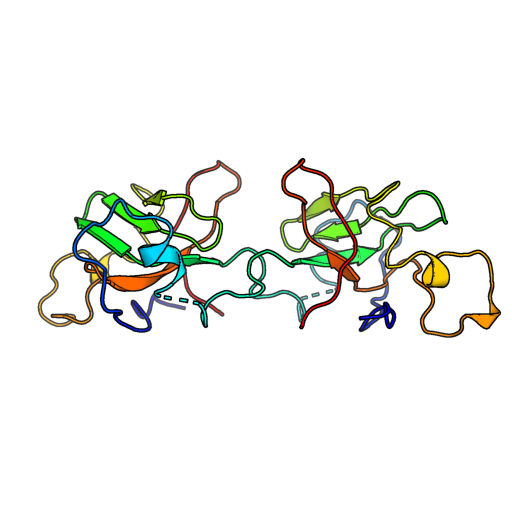 19.059 1.00 39.85 316 ASN B O 1
ATOM 878 N N . ALA B 1 3 ? 24.504 -4.493 18.280 1.00 36.48 317 ALA B N 1
ATOM 879 C CA . ALA B 1 3 ? 24.633 -3.839 16.989 1.00 33.98 317 ALA B CA 1
ATOM 880 C C . ALA B 1 3 ? 23.274 -3.923 16.305 1.00 31.15 317 ALA B C 1
ATOM 881 O O . ALA B 1 3 ? 22.553 -4.916 16.459 1.00 30.43 317 ALA B O 1
ATOM 883 N N . TYR B 1 4 ? 22.929 -2.871 15.571 1.00 28.38 318 TYR B N 1
ATOM 884 C CA . TYR B 1 4 ? 21.646 -2.824 14.881 1.00 25.10 318 TYR B CA 1
ATOM 885 C C . TYR B 1 4 ? 21.594 -3.886 13.780 1.00 24.62 318 TYR B C 1
ATOM 886 O O . TYR B 1 4 ? 22.517 -4.017 12.989 1.00 23.73 318 TYR B O 1
ATOM 895 N N . ARG B 1 5 ? 20.493 -4.637 13.744 1.00 24.40 319 ARG B N 1
ATOM 896 C CA . ARG B 1 5 ? 20.338 -5.760 12.830 1.00 24.62 319 ARG B CA 1
ATOM 897 C C . ARG B 1 5 ? 19.492 -5.456 11.596 1.00 23.42 319 ARG B C 1
ATOM 898 O O . ARG B 1 5 ? 19.333 -6.306 10.716 1.00 23.81 319 ARG B O 1
ATOM 906 N N . GLY B 1 6 ? 18.966 -4.251 11.492 1.00 22.32 320 GLY B N 1
ATOM 907 C CA . GLY B 1 6 ? 18.219 -3.866 10.298 1.00 22.54 320 GLY B CA 1
ATOM 908 C C . GLY B 1 6 ? 16.738 -4.069 10.465 1.00 22.66 320 GLY B C 1
ATOM 909 O O . GLY B 1 6 ? 16.287 -4.588 11.520 1.00 23.28 320 GLY B O 1
ATOM 910 N N . PRO B 1 7 ? 15.961 -3.709 9.429 1.00 22.47 321 PRO B N 1
ATOM 911 C CA . PRO B 1 7 ? 14.509 -3.885 9.427 1.00 23.05 321 PRO B CA 1
ATOM 912 C C . PRO B 1 7 ? 14.138 -5.347 9.511 1.00 23.25 321 PRO B C 1
ATOM 913 O O . PRO B 1 7 ? 14.757 -6.161 8.853 1.00 23.86 321 PRO B O 1
ATOM 917 N N . GLU B 1 8 ? 13.093 -5.658 10.258 1.00 23.71 322 GLU B N 1
ATOM 918 C CA . GLU B 1 8 ? 12.686 -7.056 10.418 1.00 24.53 322 GLU B CA 1
ATOM 919 C C . GLU B 1 8 ? 11.860 -7.633 9.272 1.00 22.95 322 GLU B C 1
ATOM 920 O O . GLU B 1 8 ? 11.704 -8.850 9.176 1.00 23.61 322 GLU B O 1
ATOM 926 N N . ALA B 1 9 ? 11.325 -6.762 8.430 1.00 20.41 323 ALA B N 1
ATOM 927 C CA . ALA B 1 9 ? 10.455 -7.165 7.355 1.00 20.44 323 ALA B CA 1
ATOM 928 C C . ALA B 1 9 ? 10.239 -5.977 6.436 1.00 18.95 323 ALA B C 1
ATOM 929 O O . ALA B 1 9 ? 10.528 -4.830 6.805 1.00 18.54 323 ALA B O 1
ATOM 931 N N . PHE B 1 10 ? 9.749 -6.267 5.236 1.00 18.31 324 PHE B N 1
ATOM 932 C CA . PHE B 1 10 ? 9.347 -5.254 4.298 1.00 17.29 324 PHE B CA 1
ATOM 933 C C . PHE B 1 10 ? 7.892 -5.504 3.948 1.00 19.06 324 PHE B C 1
ATOM 934 O O . PHE B 1 10 ? 7.510 -6.634 3.582 1.00 19.98 324 PHE B O 1
ATOM 942 N N . LEU B 1 11 ? 7.106 -4.443 4.033 1.00 19.24 325 LEU B N 1
ATOM 943 C CA . LEU B 1 11 ? 5.678 -4.503 3.771 1.00 19.66 325 LEU B CA 1
ATOM 944 C C . LEU B 1 11 ? 5.310 -3.819 2.459 1.00 19.06 325 LEU B C 1
ATOM 945 O O . LEU B 1 11 ? 6.043 -2.941 1.969 1.00 18.18 325 LEU B O 1
ATOM 950 N N . LYS B 1 12 ? 4.159 -4.218 1.916 1.00 19.65 326 LYS B N 1
ATOM 951 C CA . LYS B 1 12 ? 3.578 -3.582 0.720 1.00 20.35 326 LYS B CA 1
ATOM 952 C C . LYS B 1 12 ? 2.898 -2.306 1.189 1.00 20.23 326 LYS B C 1
ATOM 953 O O . LYS B 1 12 ? 2.094 -2.353 2.120 1.00 22.43 326 LYS B O 1
ATOM 959 N N . LEU B 1 13 ? 3.232 -1.193 0.547 1.00 18.73 327 LEU B N 1
ATOM 960 C CA . LEU B 1 13 ? 2.659 0.105 0.835 1.00 18.85 327 LEU B CA 1
ATOM 961 C C . LEU B 1 13 ? 1.549 0.442 -0.145 1.00 18.07 327 LEU B C 1
ATOM 962 O O . LEU B 1 13 ? 1.576 0.022 -1.323 1.00 17.37 327 LEU B O 1
ATOM 967 N N . PRO B 1 14 ? 0.594 1.280 0.299 1.00 17.57 328 PRO B N 1
ATOM 968 C CA . PRO B 1 14 ? -0.351 1.810 -0.654 1.00 17.25 328 PRO B CA 1
ATOM 969 C C . PRO B 1 14 ? 0.331 2.756 -1.608 1.00 17.77 328 PRO B C 1
ATOM 970 O O . PRO B 1 14 ? 1.403 3.326 -1.308 1.00 17.57 328 PRO B O 1
ATOM 974 N N . LYS B 1 15 ? -0.276 2.912 -2.778 1.00 18.35 329 LYS B N 1
ATOM 975 C CA . LYS B 1 15 ? 0.211 3.836 -3.764 1.00 19.96 329 LYS B CA 1
ATOM 976 C C . LYS B 1 15 ? 0.217 5.273 -3.233 1.00 21.11 329 LYS B C 1
ATOM 977 O O . LYS B 1 15 ? 1.128 6.049 -3.542 1.00 21.77 329 LYS B O 1
ATOM 983 N N . ASP B 1 16 ? -0.764 5.602 -2.400 1.00 21.45 330 ASP B N 1
ATOM 984 C CA . ASP B 1 16 ? -0.864 6.935 -1.791 1.00 21.59 330 ASP B CA 1
ATOM 985 C C . ASP B 1 16 ? -0.288 6.915 -0.368 1.00 21.60 330 ASP B C 1
ATOM 986 O O . ASP B 1 16 ? -0.860 6.344 0.558 1.00 22.02 330 ASP B O 1
ATOM 991 N N . LEU B 1 17 ? 0.904 7.498 -0.189 1.00 20.82 331 LEU B N 1
ATOM 992 C CA . LEU B 1 17 ? 1.597 7.384 1.094 1.00 21.63 331 LEU B CA 1
ATOM 993 C C . LEU B 1 17 ? 1.097 8.404 2.140 1.00 21.98 331 LEU B C 1
ATOM 994 O O . LEU B 1 17 ? 1.631 8.456 3.257 1.00 22.73 331 LEU B O 1
ATOM 999 N N . LYS B 1 18 ? 0.119 9.214 1.742 1.00 23.59 332 LYS B N 1
ATOM 1000 C CA . LYS B 1 18 ? -0.635 10.074 2.685 1.00 24.25 332 LYS B CA 1
ATOM 1001 C C . LYS B 1 18 ? -2.043 9.549 3.041 1.00 24.82 332 LYS B C 1
ATOM 1002 O O . LYS B 1 18 ? -2.842 10.270 3.661 1.00 25.79 332 LYS B O 1
ATOM 1008 N N . ASP B 1 19 ? -2.343 8.305 2.665 1.00 23.26 333 ASP B N 1
ATOM 1009 C CA . ASP B 1 19 ? -3.613 7.663 3.057 1.00 22.53 333 ASP B CA 1
ATOM 1010 C C . ASP B 1 19 ? -3.420 6.953 4.374 1.00 21.32 333 ASP B C 1
ATOM 1011 O O . ASP B 1 19 ? -3.030 5.791 4.451 1.00 19.45 333 ASP B O 1
ATOM 1016 N N . ARG B 1 20 ? -3.755 7.660 5.451 1.00 21.79 334 ARG B N 1
ATOM 1017 C CA A ARG B 1 20 ? -3.518 7.156 6.786 0.50 22.32 334 ARG B CA 1
ATOM 1018 C CA B ARG B 1 20 ? -3.521 7.171 6.782 0.50 22.13 334 ARG B CA 1
ATOM 1019 C C . ARG B 1 20 ? -4.310 5.887 7.071 1.00 22.13 334 ARG B C 1
ATOM 1020 O O . ARG B 1 20 ? -3.820 5.003 7.737 1.00 21.20 334 ARG B O 1
ATOM 1035 N N . GLU B 1 21 ? -5.537 5.777 6.536 1.00 22.61 335 GLU B N 1
ATOM 1036 C CA . GLU B 1 21 ? -6.307 4.548 6.760 1.00 21.94 335 GLU B CA 1
ATOM 1037 C C . GLU B 1 21 ? -5.648 3.325 6.082 1.00 20.57 335 GLU B C 1
ATOM 1038 O O . GLU B 1 21 ? -5.577 2.250 6.698 1.00 19.73 335 GLU B O 1
ATOM 1044 N N . ALA B 1 22 ? -5.161 3.506 4.862 1.00 19.91 336 ALA B N 1
ATOM 1045 C CA . ALA B 1 22 ? -4.485 2.426 4.108 1.00 19.32 336 ALA B CA 1
ATOM 1046 C C . ALA B 1 22 ? -3.221 2.029 4.866 1.00 19.70 336 ALA B C 1
ATOM 1047 O O . ALA B 1 22 ? -2.906 0.834 5.029 1.00 18.35 336 ALA B O 1
ATOM 1049 N N . LEU B 1 23 ? -2.503 3.040 5.359 1.00 19.91 337 LEU B N 1
ATOM 1050 C CA . LEU B 1 23 ? -1.279 2.753 6.164 1.00 20.01 337 LEU B CA 1
ATOM 1051 C C . LEU B 1 23 ? -1.592 2.058 7.465 1.00 21.10 337 LEU B C 1
ATOM 1052 O O . LEU B 1 23 ? -0.899 1.136 7.866 1.00 20.43 337 LEU B O 1
ATOM 1057 N N . GLN B 1 24 ? -2.653 2.475 8.154 1.00 22.01 338 GLN B N 1
ATOM 1058 C CA . GLN B 1 24 ? -3.109 1.721 9.298 1.00 23.65 338 GLN B CA 1
ATOM 1059 C C . GLN B 1 24 ? -3.431 0.273 8.966 1.00 23.96 338 GLN B C 1
ATOM 1060 O O . GLN B 1 24 ? -3.082 -0.632 9.726 1.00 22.69 338 GLN B O 1
ATOM 1066 N N . ASP B 1 25 ? -4.103 0.070 7.836 1.00 24.28 339 ASP B N 1
ATOM 1067 C CA . ASP B 1 25 ? -4.502 -1.271 7.426 1.00 25.01 339 ASP B CA 1
ATOM 1068 C C . ASP B 1 25 ? -3.327 -2.223 7.191 1.00 24.60 339 ASP B C 1
ATOM 1069 O O . ASP B 1 25 ? -3.379 -3.369 7.617 1.00 24.99 339 ASP B O 1
ATOM 1074 N N . ILE B 1 26 ? -2.230 -1.745 6.617 1.00 22.95 340 ILE B N 1
ATOM 1075 C CA . ILE B 1 26 ? -1.075 -2.622 6.467 1.00 23.88 340 ILE B CA 1
ATOM 1076 C C . ILE B 1 26 ? -0.397 -2.986 7.806 1.00 23.63 340 ILE B C 1
ATOM 1077 O O . ILE B 1 26 ? 0.273 -4.008 7.899 1.00 23.62 340 ILE B O 1
ATOM 1090 N N . GLN B 1 28 ? -2.180 -3.702 10.478 1.00 25.71 342 GLN B N 1
ATOM 1091 C CA . GLN B 1 28 ? -3.264 -4.153 11.361 1.00 27.43 342 GLN B CA 1
ATOM 1092 C C . GLN B 1 28 ? -2.874 -5.263 12.335 1.00 26.96 342 GLN B C 1
ATOM 1093 O O . GLN B 1 28 ? -3.492 -5.386 13.395 1.00 27.91 342 GLN B O 1
ATOM 1099 N N . ASP B 1 29 ? -1.871 -6.070 12.000 1.00 27.29 343 ASP B N 1
ATOM 1100 C CA . ASP B 1 29 ? -1.450 -7.177 12.872 1.00 27.11 343 ASP B CA 1
ATOM 1101 C C . ASP B 1 29 ? -0.119 -6.916 13.562 1.00 26.92 343 ASP B C 1
ATOM 1102 O O . ASP B 1 29 ? 0.492 -7.841 14.131 1.00 25.98 343 ASP B O 1
ATOM 1107 N N . ILE B 1 30 ? 0.325 -5.658 13.510 1.00 26.21 344 ILE B N 1
ATOM 1108 C CA . ILE B 1 30 ? 1.613 -5.240 14.050 1.00 26.04 344 ILE B CA 1
ATOM 1109 C C . ILE B 1 30 ? 1.416 -4.145 15.102 1.00 25.13 344 ILE B C 1
ATOM 1110 O O . ILE B 1 30 ? 0.611 -3.246 14.922 1.00 23.14 344 ILE B O 1
ATOM 1115 N N . GLY B 1 31 ? 2.175 -4.214 16.200 1.00 25.54 345 GLY B N 1
ATOM 1116 C CA . GLY B 1 31 ? 2.190 -3.125 17.202 1.00 26.28 345 GLY B CA 1
ATOM 1117 C C . GLY B 1 31 ? 0.878 -2.884 17.942 1.00 26.97 345 GLY B C 1
ATOM 1118 O O . GLY B 1 31 ? 0.532 -1.749 18.346 1.00 26.64 345 GLY B O 1
ATOM 1119 N N . ASN B 1 32 ? 0.093 -3.939 18.100 1.00 28.12 346 ASN B N 1
ATOM 1120 C CA . ASN B 1 32 ? -1.269 -3.716 18.595 1.00 28.97 346 ASN B CA 1
ATOM 1121 C C . ASN B 1 32 ? -1.415 -3.287 20.041 1.00 29.46 346 ASN B C 1
ATOM 1122 O O . ASN B 1 32 ? -2.457 -2.754 20.415 1.00 31.47 346 ASN B O 1
ATOM 1127 N N A SER B 1 33 ? -0.396 -3.498 20.851 0.50 28.84 347 SER B N 1
ATOM 1128 N N B SER B 1 33 ? -0.376 -3.540 20.835 0.50 29.23 347 SER B N 1
ATOM 1129 C CA A SER B 1 33 ? -0.427 -2.940 22.203 0.50 27.51 347 SER B CA 1
ATOM 1130 C CA B SER B 1 33 ? -0.308 -3.065 22.230 0.50 28.29 347 SER B CA 1
ATOM 1131 C C A SER B 1 33 ? 0.788 -2.038 22.431 0.50 27.41 347 SER B C 1
ATOM 1132 C C B SER B 1 33 ? 0.766 -2.000 22.438 0.50 27.78 347 SER B C 1
ATOM 1133 O O A SER B 1 33 ? 1.300 -1.899 23.551 0.50 27.00 347 SER B O 1
ATOM 1134 O O B SER B 1 33 ? 1.172 -1.722 23.572 0.50 27.15 347 SER B O 1
ATOM 1139 N N . ASP B 1 34 ? 1.234 -1.386 21.355 1.00 26.59 348 ASP B N 1
ATOM 1140 C CA . ASP B 1 34 ? 2.212 -0.294 21.475 1.00 25.46 348 ASP B CA 1
ATOM 1141 C C . ASP B 1 34 ? 1.741 0.800 22.426 1.00 23.82 348 ASP B C 1
ATOM 1142 O O . ASP B 1 34 ? 2.568 1.469 23.037 1.00 24.24 348 ASP B O 1
ATOM 1147 N N . ASP B 1 35 ? 0.423 1.000 22.552 1.00 21.74 349 ASP B N 1
ATOM 1148 C CA . ASP B 1 35 ? -0.054 2.088 23.406 1.00 21.84 349 ASP B CA 1
ATOM 1149 C C . ASP B 1 35 ? -0.349 1.675 24.849 1.00 21.16 349 ASP B C 1
ATOM 1150 O O . ASP B 1 35 ? -0.883 2.486 25.614 1.00 21.65 349 ASP B O 1
ATOM 1155 N N . ILE B 1 36 ? -0.007 0.436 25.215 1.00 20.48 350 ILE B N 1
ATOM 1156 C CA . ILE B 1 36 ? -0.266 -0.062 26.594 1.00 19.99 350 ILE B CA 1
ATOM 1157 C C . ILE B 1 36 ? 1.094 -0.300 27.253 1.00 19.69 350 ILE B C 1
ATOM 1158 O O . ILE B 1 36 ? 1.894 -1.120 26.745 1.00 22.18 350 ILE B O 1
ATOM 1163 N N . LEU B 1 37 ? 1.300 0.293 28.437 1.00 17.34 351 LEU B N 1
ATOM 1164 C CA . LEU B 1 37 ? 2.592 0.353 29.093 1.00 17.85 351 LEU B CA 1
ATOM 1165 C C . LEU B 1 37 ? 2.529 -0.337 30.470 1.00 18.14 351 LEU B C 1
ATOM 1166 O O . LEU B 1 37 ? 1.489 -0.285 31.129 1.00 16.96 351 LEU B O 1
ATOM 1171 N N . ALA B 1 38 ? 3.644 -0.901 30.911 1.00 17.06 352 ALA B N 1
ATOM 1172 C CA . ALA B 1 38 ? 3.748 -1.381 32.312 1.00 16.24 352 ALA B CA 1
ATOM 1173 C C . ALA B 1 38 ? 3.889 -0.214 33.258 1.00 16.94 352 ALA B C 1
ATOM 1174 O O . ALA B 1 38 ? 4.560 0.765 32.961 1.00 17.77 352 ALA B O 1
ATOM 1176 N N . ALA B 1 39 ? 3.343 -0.347 34.463 1.00 14.80 353 ALA B N 1
ATOM 1177 C CA . ALA B 1 39 ? 3.678 0.611 35.537 1.00 15.36 353 ALA B CA 1
ATOM 1178 C C . ALA B 1 39 ? 3.544 -0.050 36.879 1.00 14.57 353 ALA B C 1
ATOM 1179 O O . ALA B 1 39 ? 2.695 -0.930 37.025 1.00 14.85 353 ALA B O 1
ATOM 1181 N N . VAL B 1 40 ? 4.414 0.293 37.816 1.00 14.61 354 VAL B N 1
ATOM 1182 C CA . VAL B 1 40 ? 4.335 -0.252 39.145 1.00 14.13 354 VAL B CA 1
ATOM 1183 C C . VAL B 1 40 ? 3.608 0.788 40.042 1.00 14.83 354 VAL B C 1
ATOM 1184 O O . VAL B 1 40 ? 3.931 1.984 40.035 1.00 15.07 354 VAL B O 1
ATOM 1188 N N . VAL B 1 41 ? 2.617 0.312 40.774 1.00 14.39 355 VAL B N 1
ATOM 1189 C CA . VAL B 1 41 ? 1.805 1.164 41.644 1.00 13.57 355 VAL B CA 1
ATOM 1190 C C . VAL B 1 41 ? 2.668 1.605 42.849 1.00 13.98 355 VAL B C 1
ATOM 1191 O O . VAL B 1 41 ? 3.234 0.751 43.546 1.00 13.97 355 VAL B O 1
ATOM 1195 N N . LEU B 1 42 ? 2.728 2.917 43.070 1.00 15.71 356 LEU B N 1
ATOM 1196 C CA . LEU B 1 42 ? 3.381 3.501 44.249 1.00 15.85 356 LEU B CA 1
ATOM 1197 C C . LEU B 1 42 ? 2.416 3.760 45.394 1.00 16.23 356 LEU B C 1
ATOM 1198 O O . LEU B 1 42 ? 2.751 3.555 46.567 1.00 17.90 356 LEU B O 1
ATOM 1203 N N . SER B 1 43 ? 1.221 4.230 45.066 1.00 16.32 357 SER B N 1
ATOM 1204 C CA . SER B 1 43 ? 0.175 4.402 46.055 1.00 17.14 357 SER B CA 1
ATOM 1205 C C . SER B 1 43 ? -1.172 4.179 45.395 1.00 15.95 357 SER B C 1
ATOM 1206 O O . SER B 1 43 ? -1.315 4.402 44.183 1.00 16.91 357 SER B O 1
ATOM 1209 N N . ALA B 1 44 ? -2.151 3.768 46.194 1.00 16.53 358 ALA B N 1
ATOM 1210 C CA . ALA B 1 44 ? -3.489 3.477 45.679 1.00 16.57 358 ALA B CA 1
ATOM 1211 C C . ALA B 1 44 ? -4.514 3.719 46.773 1.00 18.04 358 ALA B C 1
ATOM 1212 O O . ALA B 1 44 ? -4.331 3.290 47.913 1.00 18.43 358 ALA B O 1
ATOM 1214 N N . THR B 1 45 ? -5.553 4.428 46.379 1.00 17.44 359 THR B N 1
ATOM 1215 C CA . THR B 1 45 ? -6.793 4.607 47.112 1.00 17.65 359 THR B CA 1
ATOM 1216 C C . THR B 1 45 ? -7.902 4.446 46.095 1.00 17.37 359 THR B C 1
ATOM 1217 O O . THR B 1 45 ? -7.663 4.450 44.878 1.00 17.63 359 THR B O 1
ATOM 1221 N N . PRO B 1 46 ? -9.152 4.334 46.559 1.00 17.07 360 PRO B N 1
ATOM 1222 C CA . PRO B 1 46 ? -10.218 4.358 45.560 1.00 17.81 360 PRO B CA 1
ATOM 1223 C C . PRO B 1 46 ? -10.265 5.546 44.609 1.00 18.04 360 PRO B C 1
ATOM 1224 O 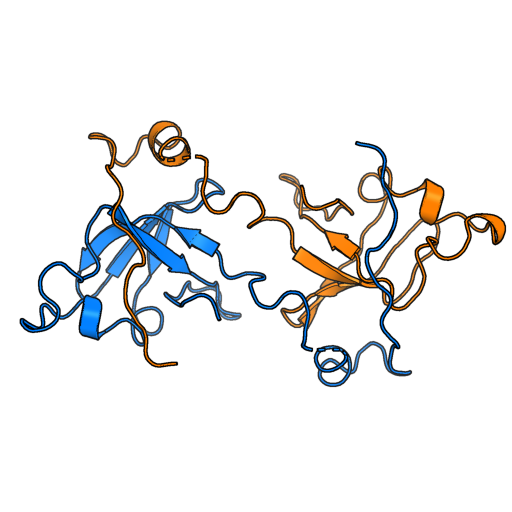O . PRO B 1 46 ? -10.741 5.375 43.487 1.00 21.96 360 PRO B O 1
ATOM 1228 N N . GLY B 1 47 ? -9.775 6.716 45.012 1.00 17.45 361 GLY B N 1
ATOM 1229 C CA . GLY B 1 47 ? -9.836 7.907 44.160 1.00 18.29 361 GLY B CA 1
ATOM 1230 C C . GLY B 1 47 ? -8.606 8.249 43.360 1.00 18.60 361 GLY B C 1
ATOM 1231 O O . GLY B 1 47 ? -8.648 9.137 42.503 1.00 18.47 361 GLY B O 1
ATOM 1232 N N . ALA B 1 48 ? -7.478 7.585 43.648 1.00 17.77 362 ALA B N 1
ATOM 1233 C CA . ALA B 1 48 ? -6.238 7.973 42.987 1.00 17.81 362 ALA B CA 1
ATOM 1234 C C . ALA B 1 48 ? -5.189 6.883 43.042 1.00 18.13 362 ALA B C 1
ATOM 1235 O O . ALA B 1 48 ? -4.939 6.290 44.091 1.00 17.83 362 ALA B O 1
ATOM 1237 N N . VAL B 1 49 ? -4.596 6.609 41.891 1.00 17.41 363 VAL B N 1
ATOM 1238 C CA . VAL B 1 49 ? -3.469 5.673 41.823 1.00 16.61 363 VAL B CA 1
ATOM 1239 C C . VAL B 1 49 ? -2.261 6.414 41.285 1.00 17.31 363 VAL B C 1
ATOM 1240 O O . VAL B 1 49 ? -2.404 7.126 40.299 1.00 19.24 363 VAL B O 1
ATOM 1244 N N . GLU B 1 50 ? -1.105 6.334 41.974 1.00 16.99 364 GLU B N 1
ATOM 1245 C CA A GLU B 1 50 ? 0.123 6.878 41.407 0.50 17.23 364 GLU B CA 1
ATOM 1246 C CA B GLU B 1 50 ? 0.149 6.885 41.480 0.50 17.48 364 GLU B CA 1
ATOM 1247 C C . GLU B 1 50 ? 0.972 5.682 41.024 1.00 15.81 364 GLU B C 1
ATOM 1248 O O . GLU B 1 50 ? 1.048 4.703 41.771 1.00 15.67 364 GLU B O 1
ATOM 1259 N N . ALA B 1 51 ? 1.559 5.759 39.841 1.00 15.12 365 ALA B N 1
ATOM 1260 C CA . ALA B 1 51 ? 2.322 4.645 39.349 1.00 14.28 365 ALA B CA 1
ATOM 1261 C C . ALA B 1 51 ? 3.556 5.108 38.610 1.00 16.66 365 ALA B C 1
ATOM 1262 O O . ALA B 1 51 ? 3.647 6.285 38.213 1.00 18.61 365 ALA B O 1
ATOM 1264 N N . PHE B 1 52 ? 4.500 4.195 38.453 1.00 15.56 366 PHE B N 1
ATOM 1265 C CA . PHE B 1 52 ? 5.829 4.558 37.891 1.00 16.36 366 PHE B CA 1
ATOM 1266 C C . PHE B 1 52 ? 6.099 3.721 36.644 1.00 15.91 366 PHE B C 1
ATOM 1267 O O . PHE B 1 52 ? 5.927 2.501 36.660 1.00 14.90 366 PHE B O 1
ATOM 1275 N N . ARG B 1 53 ? 6.385 4.398 35.534 1.00 16.92 367 ARG B N 1
ATOM 1276 C CA . ARG B 1 53 ? 6.617 3.781 34.216 1.00 17.93 367 ARG B CA 1
ATOM 1277 C C . ARG B 1 53 ? 8.102 3.403 34.031 1.00 17.51 367 ARG B C 1
ATOM 1278 O O . ARG B 1 53 ? 8.972 3.911 34.705 1.00 16.58 367 ARG B O 1
ATOM 1286 N N . LYS B 1 54 ? 8.340 2.520 33.065 1.00 18.20 368 LYS B N 1
ATOM 1287 C CA . LYS B 1 54 ? 9.670 2.084 32.717 1.00 18.79 368 LYS B CA 1
ATOM 1288 C C . LYS B 1 54 ? 10.499 3.262 32.264 1.00 19.95 368 LYS B C 1
ATOM 1289 O O . LYS B 1 54 ? 11.698 3.238 32.453 1.00 22.70 368 LYS B O 1
ATOM 1295 N N . ASN B 1 55 ? 9.877 4.273 31.661 1.00 20.03 369 ASN B N 1
ATOM 1296 C CA . ASN B 1 55 ? 10.647 5.475 31.224 1.00 21.04 369 ASN B CA 1
ATOM 1297 C C . ASN B 1 55 ? 11.047 6.442 32.376 1.00 21.82 369 ASN B C 1
ATOM 1298 O O . ASN B 1 55 ? 11.729 7.481 32.129 1.00 22.82 369 ASN B O 1
ATOM 1303 N N . GLY B 1 56 ? 10.679 6.096 33.621 1.00 21.08 370 GLY B N 1
ATOM 1304 C CA . GLY B 1 56 ? 11.054 6.810 34.831 1.00 21.72 370 GLY B CA 1
ATOM 1305 C C . GLY B 1 56 ? 10.086 7.912 35.206 1.00 21.21 370 GLY B C 1
ATOM 1306 O O . GLY B 1 56 ? 10.346 8.647 36.149 1.00 23.42 370 GLY B O 1
ATOM 1307 N N . GLU B 1 57 ? 8.997 8.055 34.456 1.00 20.45 371 GLU B N 1
ATOM 1308 C CA . GLU B 1 57 ? 7.970 9.053 34.764 1.00 21.83 371 GLU B CA 1
ATOM 1309 C C . GLU B 1 57 ? 6.935 8.490 35.732 1.00 20.96 371 GLU B C 1
ATOM 1310 O O . GLU B 1 57 ? 6.554 7.302 35.629 1.00 20.28 371 GLU B O 1
ATOM 1316 N N . THR B 1 58 ? 6.504 9.333 36.664 1.00 22.27 372 THR B N 1
ATOM 1317 C CA . THR B 1 58 ? 5.415 9.020 37.575 1.00 22.50 372 THR B CA 1
ATOM 1318 C C . THR B 1 58 ? 4.123 9.549 36.954 1.00 22.68 372 THR B C 1
ATOM 1319 O O . THR B 1 58 ? 4.065 10.677 36.450 1.00 23.25 372 THR B O 1
ATOM 1323 N N . ILE B 1 59 ? 3.094 8.720 36.987 1.00 18.98 373 ILE B N 1
ATOM 1324 C CA . ILE B 1 59 ? 1.794 9.070 36.425 1.00 19.52 373 ILE B CA 1
ATOM 1325 C C . ILE B 1 59 ? 0.720 8.980 37.518 1.00 18.68 373 ILE B C 1
ATOM 1326 O O . ILE B 1 59 ? 0.916 8.287 38.524 1.00 17.02 373 ILE B O 1
ATOM 1331 N N . ARG B 1 60 ? -0.368 9.745 37.331 1.00 19.40 374 ARG B N 1
ATOM 1332 C CA . ARG B 1 60 ? -1.490 9.766 38.268 1.00 20.68 374 ARG B CA 1
ATOM 1333 C C . ARG B 1 60 ? -2.745 9.391 37.491 1.00 21.36 374 ARG B C 1
ATOM 1334 O O . ARG B 1 60 ? -2.997 9.919 36.422 1.00 23.68 374 ARG B O 1
ATOM 1342 N N . ILE B 1 61 ? -3.510 8.448 38.032 1.00 19.90 375 ILE B N 1
ATOM 1343 C CA . ILE B 1 61 ? -4.713 7.958 37.393 1.00 18.02 375 ILE B CA 1
ATOM 1344 C C . ILE B 1 61 ? -5.855 8.239 38.340 1.00 17.83 375 ILE B C 1
ATOM 1345 O O . ILE B 1 61 ? -5.809 7.875 39.531 1.00 16.34 375 ILE B O 1
ATOM 1350 N N . THR B 1 62 ? -6.858 8.919 37.817 1.00 18.60 376 THR B N 1
ATOM 1351 C CA . THR B 1 62 ? -8.023 9.317 38.626 1.00 18.60 376 THR B CA 1
ATOM 1352 C C . THR B 1 62 ? -9.287 9.213 37.770 1.00 18.37 376 THR B C 1
ATOM 1353 O O . THR B 1 62 ? -9.208 8.975 36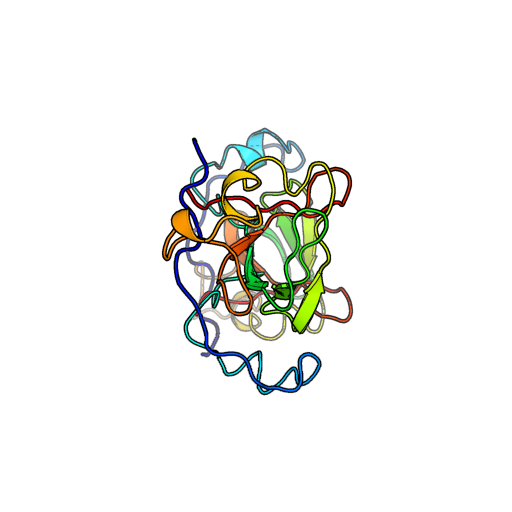.555 1.00 18.49 376 THR B O 1
ATOM 1357 N N . GLY B 1 63 ? -10.436 9.352 38.434 1.00 18.46 377 GLY B N 1
ATOM 1358 C CA . GLY B 1 63 ? -11.726 9.470 37.784 1.00 18.31 377 GLY B CA 1
ATOM 1359 C C . GLY B 1 63 ? -11.985 8.337 36.820 1.00 18.41 377 GLY B C 1
ATOM 1360 O O . GLY B 1 63 ? -11.890 7.154 37.204 1.00 17.19 377 GLY B O 1
ATOM 1361 N N . ASP B 1 64 ? -12.309 8.693 35.572 1.00 19.02 378 ASP B N 1
ATOM 1362 C CA . ASP B 1 64 ? -12.739 7.677 34.606 1.00 19.47 378 ASP B CA 1
ATOM 1363 C C . ASP B 1 64 ? -11.646 6.648 34.361 1.00 18.64 378 ASP B C 1
ATOM 1364 O O . ASP B 1 64 ? -11.920 5.502 33.990 1.00 17.88 378 ASP B O 1
ATOM 1369 N N . GLY B 1 65 ? -10.403 7.057 34.568 1.00 17.41 379 GLY B N 1
ATOM 1370 C CA . GLY B 1 65 ? -9.257 6.163 34.376 1.00 17.85 379 GLY B CA 1
ATOM 1371 C C . GLY B 1 65 ? -9.229 4.964 35.328 1.00 17.77 379 GLY B C 1
ATOM 1372 O O . GLY B 1 65 ? -8.542 3.973 35.044 1.00 16.96 379 GLY B O 1
ATOM 1373 N N . LEU B 1 66 ? -9.970 5.058 36.432 1.00 16.62 380 LEU B N 1
ATOM 1374 C CA . LEU B 1 66 ? -10.004 4.010 37.442 1.00 17.84 380 LEU B CA 1
ATOM 1375 C C . LEU B 1 66 ? -11.243 3.133 37.326 1.00 18.68 380 LEU B C 1
ATOM 1376 O O . LEU B 1 66 ? -11.348 2.113 38.017 1.00 18.64 380 LEU B O 1
ATOM 1381 N N . LYS B 1 67 ? -12.195 3.522 36.481 1.00 19.35 381 LYS B N 1
ATOM 1382 C CA A LYS B 1 67 ? -13.464 2.820 36.407 0.50 19.64 381 LYS B CA 1
ATOM 1383 C CA B LYS B 1 67 ? -13.468 2.807 36.399 0.50 19.82 381 LYS B CA 1
ATOM 1384 C C . LYS B 1 67 ? -13.341 1.317 36.089 1.00 19.17 381 LYS B C 1
ATOM 1385 O O . LYS B 1 67 ? -13.973 0.491 36.763 1.00 19.80 381 LYS B O 1
ATOM 1396 N N . ALA B 1 68 ? -12.564 0.939 35.070 1.00 19.52 382 ALA B N 1
ATOM 1397 C CA . ALA B 1 68 ? -12.462 -0.488 34.721 1.00 19.74 382 ALA B CA 1
ATOM 1398 C C . ALA B 1 68 ? -12.010 -1.331 35.903 1.00 19.65 382 ALA B C 1
ATOM 1399 O O . ALA B 1 68 ? -12.502 -2.420 36.116 1.00 20.49 382 ALA B O 1
ATOM 1401 N N . ALA B 1 69 ? -11.090 -0.764 36.675 1.00 17.89 383 ALA B N 1
ATOM 1402 C CA . ALA B 1 69 ? -10.428 -1.429 37.801 1.00 18.20 383 ALA B CA 1
ATOM 1403 C C . ALA B 1 69 ? -11.028 -1.195 39.207 1.00 16.78 383 ALA B C 1
ATOM 1404 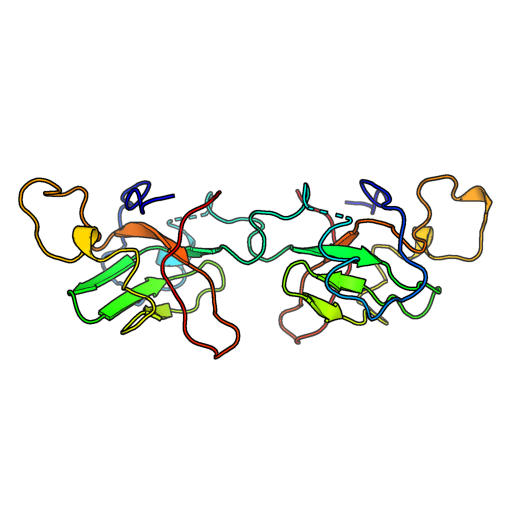O O . ALA B 1 69 ? -10.492 -1.680 40.198 1.00 16.95 383 ALA B O 1
ATOM 1406 N N . HIS B 1 70 ? -12.148 -0.474 39.304 1.00 16.27 384 HIS B N 1
ATOM 1407 C CA . HIS B 1 70 ? -12.619 0.019 40.581 1.00 16.52 384 HIS B CA 1
ATOM 1408 C C . HIS B 1 70 ? -12.904 -1.076 41.577 1.00 16.16 384 HIS B C 1
ATOM 1409 O O . HIS B 1 70 ? -12.692 -0.869 42.768 1.00 17.55 384 HIS B O 1
ATOM 1416 N N . ARG B 1 71 ? -13.309 -2.264 41.110 1.00 16.85 385 ARG B N 1
ATOM 1417 C CA . ARG B 1 71 ? -13.612 -3.359 42.065 1.00 18.90 385 ARG B CA 1
ATOM 1418 C C . ARG B 1 71 ? -12.377 -3.946 42.739 1.00 19.51 385 ARG B C 1
ATOM 1419 O O . ARG B 1 71 ? -12.515 -4.755 43.691 1.00 21.88 385 ARG B O 1
ATOM 1427 N N . PHE B 1 72 ? -11.205 -3.547 42.257 1.00 17.14 386 PHE B N 1
ATOM 1428 C CA . PHE B 1 72 ? -9.951 -3.963 42.825 1.00 17.12 386 PHE B CA 1
ATOM 1429 C C . PHE B 1 72 ? -9.257 -2.890 43.628 1.00 17.46 386 PHE B C 1
ATOM 1430 O O . PHE B 1 72 ? -8.160 -3.131 44.137 1.00 17.71 386 PHE B O 1
ATOM 1438 N N . LEU B 1 73 ? -9.886 -1.718 43.749 1.00 16.19 387 LEU B N 1
ATOM 1439 C CA . LEU B 1 73 ? -9.346 -0.581 44.487 1.00 17.70 387 LEU B CA 1
ATOM 1440 C C . LEU B 1 73 ? -10.110 -0.255 45.760 1.00 18.96 387 LEU B C 1
ATOM 1441 O O . LEU B 1 73 ? -9.671 0.544 46.580 1.00 21.07 387 LEU B O 1
ATOM 1446 N N . SER B 1 74 ? -11.223 -0.923 45.992 1.00 20.29 388 SER B N 1
ATOM 1447 C CA . SER B 1 74 ? -11.998 -0.614 47.197 1.00 21.39 388 SER B CA 1
ATOM 1448 C C . SER B 1 74 ? -11.275 -1.055 48.484 1.00 20.35 388 SER B C 1
ATOM 1449 O O . SER B 1 74 ? -10.390 -1.938 48.464 1.00 19.80 388 SER B O 1
ATOM 1452 N N . ASN B 1 75 ? -11.670 -0.442 49.606 1.00 20.09 389 ASN B N 1
ATOM 1453 C CA . ASN B 1 75 ? -11.149 -0.818 50.915 1.00 21.06 389 ASN B CA 1
ATOM 1454 C C . ASN B 1 75 ? -11.882 -2.066 51.409 1.00 22.49 389 ASN B C 1
ATOM 1455 O O . ASN B 1 75 ? -12.693 -2.002 52.326 1.00 22.42 389 ASN B O 1
ATOM 1460 N N . ASP B 1 76 ? 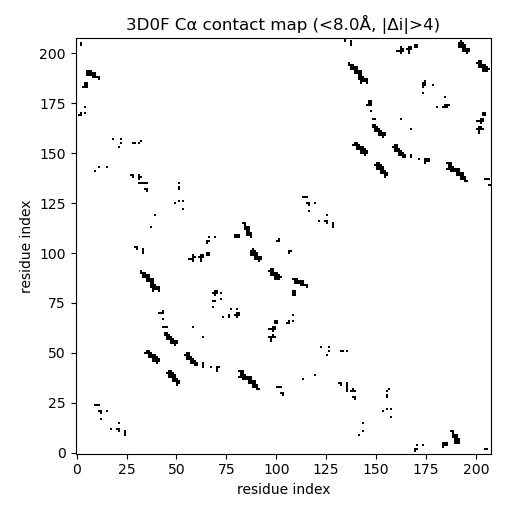-11.573 -3.188 50.758 1.00 23.05 390 ASP B N 1
ATOM 1461 C CA . ASP B 1 76 ? -12.235 -4.475 51.026 1.00 22.68 390 ASP B CA 1
ATOM 1462 C C . ASP B 1 76 ? -11.202 -5.580 51.039 1.00 22.85 390 ASP B C 1
ATOM 1463 O O . ASP B 1 76 ? -10.767 -6.020 49.991 1.00 21.47 390 ASP B O 1
ATOM 1468 N N . PRO B 1 77 ? -10.751 -6.030 52.227 1.00 23.06 391 PRO B N 1
ATOM 1469 C CA . PRO B 1 77 ? -9.701 -7.049 52.276 1.00 24.80 391 PRO B CA 1
ATOM 1470 C C . PRO B 1 77 ? -10.090 -8.374 51.636 1.00 25.06 391 PRO B C 1
ATOM 1471 O O . PRO B 1 77 ? -9.202 -9.175 51.315 1.00 26.02 391 PRO B O 1
ATOM 1475 N N . LYS B 1 78 ? -11.380 -8.598 51.427 1.00 25.75 392 LYS B N 1
ATOM 1476 C CA . LYS B 1 78 ? -11.807 -9.895 50.886 1.00 26.64 392 LYS B CA 1
ATOM 1477 C C . LYS B 1 78 ? -11.716 -9.944 49.365 1.00 27.01 392 LYS B C 1
ATOM 1478 O O . LYS B 1 78 ? -12.003 -10.990 48.762 1.00 27.29 392 LYS B O 1
ATOM 1484 N N . ILE B 1 79 ? -11.301 -8.840 48.743 1.00 25.07 393 ILE B N 1
ATOM 1485 C CA . ILE B 1 79 ? -11.010 -8.857 47.288 1.00 26.69 393 ILE B CA 1
ATOM 1486 C C . ILE B 1 79 ? -9.997 -9.962 47.005 1.00 27.56 393 ILE B C 1
ATOM 1487 O O . ILE B 1 79 ? -10.109 -10.714 45.998 1.00 29.53 393 ILE B O 1
ATOM 1492 N N . GLY B 1 80 ? -9.034 -10.047 47.916 1.00 26.93 394 GLY B N 1
ATOM 1493 C CA . GLY B 1 80 ? -8.060 -11.144 47.964 1.00 26.60 394 GLY B CA 1
ATOM 1494 C C . GLY B 1 80 ? -6.698 -10.670 47.453 1.00 24.85 394 GLY B C 1
ATOM 1495 O O . GLY B 1 80 ? -6.333 -9.496 47.525 1.00 24.17 394 GLY B O 1
ATOM 1496 N N . GLU B 1 81 ? -5.919 -11.621 46.978 1.00 24.82 395 GLU B N 1
ATOM 1497 C CA . GLU B 1 81 ? -4.572 -11.264 46.518 1.00 23.49 395 GLU B CA 1
ATOM 1498 C C . GLU B 1 81 ? -4.596 -10.450 45.224 1.00 22.55 395 GLU B C 1
ATOM 1499 O O . GLU B 1 81 ? -3.546 -10.052 44.761 1.00 18.87 395 GLU B O 1
ATOM 1505 N N . LYS B 1 82 ? -5.762 -10.214 44.627 1.00 21.78 396 LYS B N 1
ATOM 1506 C CA . LYS B 1 82 ? -5.854 -9.478 43.363 1.00 22.39 396 LYS B CA 1
ATOM 1507 C C . LYS B 1 82 ? -6.006 -7.974 43.611 1.00 19.77 396 LYS B C 1
ATOM 1508 O O . LYS B 1 82 ? -6.037 -7.146 42.692 1.00 18.77 396 LYS B O 1
ATOM 1514 N N . ARG B 1 83 ? -6.124 -7.573 44.857 1.00 20.49 397 ARG B N 1
ATOM 1515 C CA . ARG B 1 83 ? -6.347 -6.190 45.140 1.00 20.15 397 ARG B CA 1
ATOM 1516 C C . ARG B 1 83 ? -5.176 -5.319 44.671 1.00 19.04 397 ARG B C 1
ATOM 1517 O O . ARG B 1 83 ? -4.017 -5.699 44.871 1.00 18.53 397 ARG B O 1
ATOM 1525 N N . ILE B 1 84 ? -5.455 -4.189 44.019 1.00 17.70 398 ILE B N 1
ATOM 1526 C CA . ILE B 1 84 ? -4.424 -3.244 43.647 1.00 17.26 398 ILE B CA 1
ATOM 1527 C C . ILE B 1 84 ? -3.909 -2.598 44.918 1.00 18.66 398 ILE B C 1
ATOM 1528 O O . ILE B 1 84 ? -4.700 -2.150 45.737 1.00 20.54 398 ILE B O 1
ATOM 1533 N N . ARG B 1 85 ? -2.594 -2.595 45.082 1.00 16.98 399 ARG B N 1
ATOM 1534 C CA . ARG B 1 85 ? -1.936 -2.105 46.291 1.00 17.37 399 ARG B CA 1
ATOM 1535 C C . ARG B 1 85 ? -0.527 -1.710 45.847 1.00 16.27 399 ARG B C 1
ATOM 1536 O O . ARG B 1 85 ? -0.082 -2.049 44.723 1.00 15.44 399 ARG B O 1
ATOM 1544 N N . PRO B 1 86 ? 0.232 -1.005 46.693 1.00 17.33 400 PRO B N 1
ATOM 1545 C CA . PRO B 1 86 ? 1.622 -0.670 46.389 1.00 16.92 400 PRO B CA 1
ATOM 1546 C C . PRO B 1 86 ? 2.453 -1.863 45.917 1.00 16.41 400 PRO B C 1
ATOM 1547 O O . PRO B 1 86 ? 2.418 -2.922 46.573 1.00 17.83 400 PRO B O 1
ATOM 1551 N N . GLY B 1 87 ? 3.098 -1.699 44.759 1.00 15.47 401 GLY B N 1
ATOM 1552 C CA . GLY B 1 87 ? 3.927 -2.725 44.123 1.00 14.47 401 GLY B CA 1
ATOM 1553 C C . GLY B 1 87 ? 3.182 -3.488 43.016 1.00 13.65 401 GLY B C 1
ATOM 1554 O O . GLY B 1 87 ? 3.816 -4.212 42.248 1.00 14.21 401 GLY B O 1
ATOM 1555 N N . ALA B 1 88 ? 1.862 -3.329 42.984 1.00 12.79 402 ALA B N 1
ATOM 1556 C CA . ALA B 1 88 ? 1.087 -3.975 41.876 1.00 12.52 402 ALA B CA 1
ATOM 1557 C C . ALA B 1 88 ? 1.670 -3.561 40.531 1.00 12.89 402 ALA B C 1
ATOM 1558 O O . ALA B 1 88 ? 1.895 -2.384 40.260 1.00 13.61 402 ALA B O 1
ATOM 1560 N N . LEU B 1 89 ? 1.834 -4.546 39.662 1.00 13.09 403 LEU B N 1
ATOM 1561 C CA A LEU B 1 89 ? 2.222 -4.281 38.282 0.50 13.77 403 LEU B CA 1
ATOM 1562 C CA B LEU B 1 89 ? 2.222 -4.297 38.283 0.50 13.49 403 LEU B CA 1
ATOM 1563 C C . LEU B 1 89 ? 0.935 -4.213 37.453 1.00 13.44 403 LEU B C 1
ATOM 1564 O O . LEU B 1 89 ? 0.268 -5.224 37.249 1.00 15.17 403 LEU B O 1
ATOM 1573 N N . ILE B 1 90 ? 0.638 -2.991 36.994 1.00 13.54 404 ILE B N 1
ATOM 1574 C CA . ILE B 1 90 ? -0.548 -2.744 36.203 1.00 13.62 404 ILE B CA 1
ATOM 1575 C C . ILE B 1 90 ? -0.126 -2.385 34.775 1.00 14.79 404 ILE B C 1
ATOM 1576 O O . ILE B 1 90 ? 1.050 -2.141 34.486 1.00 14.64 404 ILE B O 1
ATOM 1581 N N . ARG B 1 91 ? -1.125 -2.324 33.912 1.00 13.07 405 ARG B N 1
ATOM 1582 C CA . ARG B 1 91 ? -0.960 -1.881 32.518 1.00 14.14 405 ARG B CA 1
ATOM 1583 C C . ARG B 1 91 ? -1.825 -0.639 32.336 1.00 14.67 405 ARG B C 1
ATOM 1584 O O . ARG B 1 91 ? -2.965 -0.563 32.798 1.00 13.88 405 ARG B O 1
ATOM 1592 N N . VAL B 1 92 ? -1.233 0.324 31.634 1.00 15.33 406 VAL B N 1
ATOM 1593 C CA . VAL B 1 92 ? -1.848 1.642 31.545 1.00 15.52 406 VAL B CA 1
ATOM 1594 C C . VAL B 1 92 ? -1.791 2.168 30.117 1.00 16.84 406 VAL B C 1
ATOM 1595 O O . VAL B 1 92 ? -0.920 1.795 29.364 1.00 18.11 406 VAL B O 1
ATOM 1599 N N . LYS B 1 93 ? -2.719 3.059 29.791 1.00 19.37 407 LYS B N 1
ATOM 1600 C CA . LYS B 1 93 ? -2.773 3.656 28.452 1.00 21.07 407 LYS B CA 1
ATOM 1601 C C . LYS B 1 93 ? -3.233 5.108 28.629 1.00 23.16 407 LYS B C 1
ATOM 1602 O O . LYS B 1 93 ? -4.089 5.391 29.452 1.00 21.55 407 LYS B O 1
ATOM 1608 N N . LYS B 1 94 ? -2.660 6.017 27.837 1.00 25.12 408 LYS B N 1
ATOM 1609 C CA . LYS B 1 94 ? -3.070 7.429 27.885 1.00 27.94 408 LYS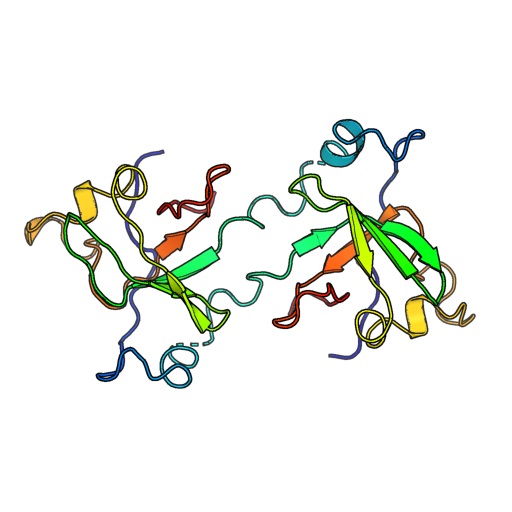 B CA 1
ATOM 1610 C C . LYS B 1 94 ? -4.172 7.556 26.836 1.00 29.10 408 LYS B C 1
ATOM 1611 O O . LYS B 1 94 ? -4.013 7.076 25.708 1.00 30.21 408 LYS B O 1
ATOM 1617 N N . THR B 1 95 ? -5.310 8.153 27.209 1.00 29.70 409 THR B N 1
ATOM 1618 C CA . THR B 1 95 ? -6.440 8.271 26.280 1.00 30.60 409 THR B CA 1
ATOM 1619 C C . THR B 1 95 ? -6.151 9.375 25.236 1.00 31.17 409 THR B C 1
ATOM 1620 O O . THR B 1 95 ? -5.215 10.164 25.367 1.00 30.49 409 THR B O 1
ATOM 1624 N N . GLU B 1 96 ? -6.962 9.381 24.197 1.00 32.93 410 GLU B N 1
ATOM 1625 C CA . GLU B 1 96 ? -6.975 10.466 23.194 1.00 34.01 410 GLU B CA 1
ATOM 1626 C C . GLU B 1 96 ? -7.020 11.872 23.835 1.00 34.20 410 GLU B C 1
ATOM 1627 O O . GLU B 1 96 ? -6.415 12.829 23.309 1.00 35.29 410 GLU B O 1
ATOM 1633 N N . LYS B 1 97 ? -7.735 11.989 24.961 1.00 33.47 411 LYS B N 1
ATOM 1634 C CA . LYS B 1 97 ? -7.844 13.246 25.729 1.00 33.16 411 LYS B CA 1
ATOM 1635 C C . LYS B 1 97 ? -6.647 13.535 26.622 1.00 32.15 411 LYS B C 1
ATOM 1636 O O . LYS B 1 97 ? -6.642 14.536 27.323 1.00 31.64 411 LYS B O 1
ATOM 1642 N N . GLY B 1 98 ? -5.683 12.620 26.686 1.00 30.95 412 GLY B N 1
ATOM 1643 C CA . GLY B 1 98 ? -4.483 12.843 27.481 1.00 30.15 412 GLY B CA 1
ATOM 1644 C C . GLY B 1 98 ? -4.483 12.274 28.896 1.00 29.79 412 GLY B C 1
ATOM 1645 O O . GLY B 1 98 ? -3.536 12.512 29.650 1.00 31.10 412 GLY B O 1
ATOM 1646 N N . SER B 1 99 ? -5.529 11.540 29.275 1.00 27.57 413 SER B N 1
ATOM 1647 C CA . SER B 1 99 ? -5.639 11.051 30.640 1.00 25.80 413 SER B CA 1
ATOM 1648 C C . SER B 1 99 ? -5.248 9.563 30.655 1.00 24.17 413 SER B C 1
ATOM 1649 O O . SER B 1 99 ? -5.648 8.785 29.776 1.00 25.60 413 SER B O 1
ATOM 1652 N N . TRP B 1 100 ? -4.528 9.193 31.693 1.00 22.12 414 TRP B N 1
ATOM 1653 C CA . TRP B 1 100 ? -4.160 7.777 31.898 1.00 21.29 414 TRP B CA 1
ATOM 1654 C C . TRP B 1 100 ? -5.344 6.958 32.406 1.00 20.06 414 TRP B C 1
ATOM 1655 O O . TRP B 1 100 ? -6.171 7.432 33.197 1.00 20.67 414 TRP B O 1
ATOM 1666 N N . GLN B 1 101 ? -5.374 5.703 31.962 1.00 18.84 415 GLN B N 1
ATOM 1667 C CA A GLN B 1 101 ? -6.368 4.739 32.387 0.50 18.61 415 GLN B CA 1
ATOM 1668 C CA B GLN B 1 101 ? -6.378 4.753 32.395 0.50 18.38 415 GLN B CA 1
ATOM 1669 C C . GLN B 1 101 ? -5.688 3.391 32.638 1.00 18.07 415 GLN B C 1
ATOM 1670 O O . GLN B 1 101 ? -4.684 3.052 31.987 1.00 17.07 415 GLN B O 1
ATOM 1681 N N . ILE B 1 102 ? -6.211 2.660 33.604 1.00 16.51 416 ILE B N 1
ATOM 1682 C CA . ILE B 1 102 ? -5.770 1.289 33.893 1.00 15.83 416 ILE B CA 1
ATOM 1683 C C . ILE B 1 102 ? -6.537 0.350 32.993 1.00 16.11 416 ILE B C 1
ATOM 1684 O O . ILE B 1 102 ? -7.795 0.386 32.944 1.00 16.12 416 ILE B O 1
ATOM 1689 N N . VAL B 1 103 ? -5.780 -0.399 32.212 1.00 15.91 417 VAL B N 1
ATOM 1690 C CA . VAL B 1 103 ? -6.314 -1.265 31.176 1.00 16.60 417 VAL B CA 1
ATOM 1691 C C . VAL B 1 103 ? -5.727 -2.643 31.328 1.00 17.87 417 VAL B C 1
ATOM 1692 O O . VAL B 1 103 ? -5.025 -2.935 32.273 1.00 16.33 417 VAL B O 1
ATOM 1696 N N . GLN B 1 104 ? -6.008 -3.508 30.363 1.00 17.00 418 GLN B N 1
ATOM 1697 C CA . GLN B 1 104 ? -5.399 -4.856 30.330 1.00 18.89 418 GLN B CA 1
ATOM 1698 C C . GLN B 1 104 ? -4.892 -5.163 28.927 1.00 21.46 418 GLN B C 1
ATOM 1699 O O . GLN B 1 104 ? -5.472 -4.685 27.922 1.00 22.48 418 GLN B O 1
ATOM 1705 N N . LEU B 1 105 ? -3.818 -5.938 28.852 1.00 21.17 419 LEU B N 1
ATOM 1706 C CA . LEU B 1 105 ? -3.292 -6.354 27.553 1.00 24.50 419 LEU B CA 1
ATOM 1707 C C . LEU B 1 105 ? -4.215 -7.417 27.004 1.00 26.45 419 LEU B C 1
ATOM 1708 O O . LEU B 1 105 ? -4.833 -8.178 27.749 1.00 25.94 419 LEU B O 1
ATOM 1713 N N . PRO B 1 106 ? -4.321 -7.479 25.658 1.00 30.08 420 PRO B N 1
ATOM 1714 C CA . PRO B 1 106 ? -5.132 -8.501 25.038 1.00 32.65 420 PRO B CA 1
ATOM 1715 C C . PRO B 1 106 ? -4.414 -9.842 25.157 1.00 34.56 420 PRO B C 1
ATOM 1716 O O . PRO B 1 106 ? -5.003 -10.898 24.957 1.00 37.06 420 PRO B O 1
#

Sequence (208 aa):
NAYRGPEAFLKLPKDLKDREALQQDIQDIIGNSDDILAAVVVLSATPGAVEAFRKNGEETIRITGDGLKKAAHRFLSNNDPKIGEKRIRRPGALIRVKKTEEKGSWQQIVQLPNAYRGPEAFLKLPKDLKDRREALQDIQDIGNSSDDILAAVVLSATPGAVEEAFRKNGETIRITGDGLKKAAHRFLSNDPKIGEKRIRPGALLIRVKKTEKGSWQQIVQLP

InterPro domains:
  IPR001264 Glycosyl transferase, family 51 [PF00912] (59-232)
  IPR001460 Penicillin-binding protein, transpeptidase [PF00905] (425-670)
  IPR012338 Beta-lactamase/transpeptidase-like [G3DSA:3.40.710.10] (244-326)
  IPR012338 Beta-lactamase/transpeptidase-like [G3DSA:3.40.710.10] (327-754)
  IPR012338 Beta-lactamase/transpeptidase-like [SSF56601] (213-751)
  IPR023346 Lysozyme-like domain superfamily [SSF53955] (44-254)
  IPR031376 Penicillin-binding protein, OB-like domain [PF17092] (318-422)
  IPR036950 Transglycosylase domain [G3DSA:1.10.3810.10] (50-243)
  IPR050396 Glycosyltransferase 51/Transpeptidase [PTHR32282] (4-734)

Nearest PDB structures (foldseek):
  3d0f-assembly1_B  TM=8.946E-01  e=2.153E-17  Nitrosomonas europaea ATCC 19718
  3udx-assembly1_B  TM=7.163E-01  e=8.937E-05  Acinetobacter baumannii
  3udi-assembly1_A  TM=7.184E-01  e=4.535E-04  Acinetobacter baumannii
  3udf-assembly1_A  TM=5.563E-01  e=6.229E-05  Acinetobacter baumannii
  3ue1-assembly1_B  TM=5.641E-01  e=1.446E-04  Acinetobacter baumannii

Solvent-accessible surface area: 12616 Å² total

B-factor: mean 24.63, std 9.25, range [10.26, 64.93]

Organism: Nitrosomonas europaea (strain ATCC 19718 / CIP 103999 / KCTC 2705 / NBRC 14298) (NCBI:txid228410)

CATH classification: 2.40.50.140

Radius of gyration: 19.78 Å; Cα contacts (8 Å, |Δi|>4): 443; chains: 2; bounding box: 41×27×56 Å

Foldseek 3Di:
DDDDDDPDDQDQDPDPVPVVRVCVSPPPCQCPQWFKWFWAAAALAWTWTATPVGDIAIAGDPQCPVLNVLRPVPVVCPVVHRGGGDIFIWHADPVGHIHTDHRD/DPDDDDPDDQDQDPDNPPVVRVCVSPPPCPCVQKFKWFWAAAALAWTWTAGPVGDIAIAGDPQCVVPNLQRYPDPVSDPSRRGGGDIFIWGQDPVGHIHTDDDD

Secondary structure (DSSP, 8-state):
------SEE----S-TT-HHHHHH---S-TTTT-EEEEEEEEETTEEEEEETTS-EEEE-GGGGSTTGGGTTT-TTTGGGS--TTEEEEEEE-TTS-EEEE---/------SEE-PPPS-TT-HHHHHH---SSTTTT-EEEEEEEEETTEEEEEETTS-EEEEEGGGGTTTGGGTSS-GGG-TTS--TTEEEEEEE-TTS-EEEE---